Protein AF-A0A844YSS1-F1 (afdb_monomer_lite)

Sequence (258 aa):
MPRAILPLLLGATLLAAPALAQDTPTPAPAEAASAVASPPAELAGNWDLRIDGTTIFRFAIEKTATGEWRGRWQRPDSFNSNGNAFANMRGGVKSSASMGGNAVFELVELAFDDPRPGAVPDIFRFRLVGPDQVDMTYVGTQLAPYRLVRAGAGEALGNWDATRIYRRPVPGTGPTGGRPAAGEPAPAPSAPRAAQPTPDGRIILGRQVPFLDLSRRPAPPEEAPTQAPDEAPASPPAPATEAPEPASRIGEDFLEGL

Secondary structure (DSSP, 8-state):
-------------------------------------PPPPPS-EEEEEEETTEEEEEEEEEE-TTS-EEEEEEEEEEEEE-SSEEEEEEEEEEEEEEEEEEEETTEEEEEE---STTPPPEEEEEEEEETTEEEEEETTS-PPPEEEEEPPTTPPP----TT--EEPPPTT------PPPS--PPPP-PPPPPPPPPP--------------TT-PPPPP-----PPP-----PPPPPP--PPPPP----S-S-S--

Foldseek 3Di:
DDDDDDDDDDDDDDDDDDDDDPDDDDPDPPPPVPPPPDPQQDPAAKWFQDFPNAGAKIKHWDQDPVRWIKIKIWHAPDWDDPLFKIAQRDDDIDIWIFPTWDDDPQKIKTWTDDPPPPDDTWIWIWHDPDNFWIFIDTPPDPHGTGIIGGDDPPDDHDPDDNHDMGGDDDPPPDPPPPPPDPDDDDDDDDDDDDDDDDDDDDDDDDDDDDDPPPVPDPDDPDDDDDDDDDDDDDDDDDDDDDDDDDDDPPDPPPPPDD

Structure (mmCIF, N/CA/C/O backbone):
data_AF-A0A844YSS1-F1
#
_entry.id   AF-A0A844YSS1-F1
#
loop_
_atom_site.group_PDB
_atom_site.id
_atom_site.type_symbol
_atom_site.label_atom_id
_atom_site.label_alt_id
_atom_site.label_comp_id
_atom_site.label_asym_id
_atom_site.label_entity_id
_atom_site.label_seq_id
_atom_site.pdbx_PDB_ins_code
_atom_site.Cartn_x
_atom_site.Cartn_y
_atom_site.Cartn_z
_atom_site.occupancy
_atom_site.B_iso_or_equiv
_atom_site.auth_seq_id
_atom_site.auth_comp_id
_atom_site.auth_asym_id
_atom_site.auth_atom_id
_atom_site.pdbx_PDB_model_num
ATOM 1 N N . MET A 1 1 ? 32.036 -44.286 35.360 1.00 42.16 1 MET A N 1
ATOM 2 C CA . MET A 1 1 ? 31.700 -45.274 36.415 1.00 42.16 1 MET A CA 1
ATOM 3 C C . MET A 1 1 ? 31.006 -44.511 37.541 1.00 42.16 1 MET A C 1
ATOM 5 O O . MET A 1 1 ? 31.597 -43.494 37.884 1.00 42.16 1 MET A O 1
ATOM 9 N N . PRO A 1 2 ? 29.871 -44.916 38.159 1.00 56.59 2 PRO A N 1
ATOM 10 C CA . PRO A 1 2 ? 28.729 -45.795 37.796 1.00 56.59 2 PRO A CA 1
ATOM 11 C C . PRO A 1 2 ? 27.473 -44.937 37.414 1.00 56.59 2 PRO A C 1
ATOM 13 O O . PRO A 1 2 ? 27.519 -43.729 37.587 1.00 56.59 2 PRO A O 1
ATOM 16 N N . ARG A 1 3 ? 26.378 -45.340 36.742 1.00 52.84 3 ARG A N 1
ATOM 17 C CA . ARG A 1 3 ? 25.469 -46.514 36.668 1.00 52.84 3 ARG A CA 1
ATOM 18 C C . ARG A 1 3 ? 24.374 -46.589 37.761 1.00 52.84 3 ARG A C 1
ATOM 20 O O . ARG A 1 3 ? 24.663 -47.011 38.870 1.00 52.84 3 ARG A O 1
ATOM 27 N N . ALA A 1 4 ? 23.127 -46.283 37.375 1.00 54.03 4 ALA A N 1
ATOM 28 C CA . ALA A 1 4 ? 21.836 -46.777 37.910 1.00 54.03 4 ALA A CA 1
ATOM 29 C C . ALA A 1 4 ? 20.764 -46.387 36.860 1.00 54.03 4 ALA A C 1
ATOM 31 O O . ALA A 1 4 ? 20.709 -45.214 36.513 1.00 54.03 4 ALA A O 1
ATOM 32 N N . ILE A 1 5 ? 19.995 -47.205 36.126 1.00 59.91 5 ILE A N 1
ATOM 33 C CA . ILE A 1 5 ? 19.382 -48.553 36.183 1.00 59.91 5 ILE A CA 1
ATOM 34 C C . ILE A 1 5 ? 18.308 -48.749 37.268 1.00 59.91 5 ILE A C 1
ATOM 36 O O . ILE A 1 5 ? 18.629 -48.725 38.450 1.00 59.91 5 ILE A O 1
ATOM 40 N N . LEU A 1 6 ? 17.108 -49.098 36.761 1.00 49.09 6 LEU A N 1
ATOM 41 C CA . LEU A 1 6 ? 15.906 -49.747 37.334 1.00 49.09 6 LEU A CA 1
ATOM 42 C C . LEU A 1 6 ? 14.689 -48.832 37.616 1.00 49.09 6 LEU A C 1
ATOM 44 O O . LEU A 1 6 ? 14.874 -47.700 38.044 1.00 49.09 6 LEU A O 1
ATOM 48 N N . PRO A 1 7 ? 13.441 -49.350 37.531 1.00 58.62 7 PRO A N 1
ATOM 49 C CA . PRO A 1 7 ? 12.916 -50.321 36.563 1.00 58.62 7 PRO A CA 1
ATOM 50 C C . PRO A 1 7 ? 11.486 -50.019 36.058 1.00 58.62 7 PRO A C 1
ATOM 52 O O . PRO A 1 7 ? 10.719 -49.236 36.608 1.00 58.62 7 PRO A O 1
ATOM 55 N N . LEU A 1 8 ? 11.161 -50.755 34.999 1.00 56.22 8 LEU A N 1
ATOM 56 C CA . LEU A 1 8 ? 9.852 -51.084 34.447 1.00 56.22 8 LEU A CA 1
ATOM 57 C C . LEU A 1 8 ? 8.882 -51.634 35.518 1.00 56.22 8 LEU A C 1
ATOM 59 O O . LEU A 1 8 ? 9.276 -52.504 36.294 1.00 56.22 8 LEU A O 1
ATOM 63 N N . LEU A 1 9 ? 7.602 -51.251 35.473 1.00 54.50 9 LEU A N 1
ATOM 64 C CA . LEU A 1 9 ? 6.514 -52.051 36.046 1.00 54.50 9 LEU A CA 1
ATOM 65 C C . LEU A 1 9 ? 5.300 -52.043 35.110 1.00 54.50 9 LEU A C 1
ATOM 67 O O . LEU A 1 9 ? 4.616 -51.040 34.926 1.00 54.50 9 LEU A O 1
ATOM 71 N N . LEU A 1 10 ? 5.108 -53.211 34.495 1.00 52.06 10 LEU A N 1
ATOM 72 C CA . LEU A 1 10 ? 3.902 -53.675 33.823 1.00 52.06 10 LEU A CA 1
ATOM 73 C C . LEU A 1 10 ? 2.738 -53.727 34.822 1.00 52.06 10 LEU A C 1
ATOM 75 O O . LEU A 1 10 ? 2.900 -54.224 35.934 1.00 52.06 10 LEU A O 1
ATOM 79 N N . GLY A 1 11 ? 1.552 -53.328 34.376 1.00 50.69 11 GLY A N 1
ATOM 80 C CA . GLY A 1 11 ? 0.306 -53.527 35.109 1.00 50.69 11 GLY A CA 1
ATOM 81 C C . GLY A 1 11 ? -0.883 -53.491 34.162 1.00 50.69 11 GLY A C 1
ATOM 82 O O . GLY A 1 11 ? -1.611 -52.507 34.114 1.00 50.69 11 GLY A O 1
ATOM 83 N N . ALA A 1 12 ? -1.041 -54.548 33.365 1.00 50.22 12 ALA A N 1
ATOM 84 C CA . ALA A 1 12 ? -2.268 -54.808 32.628 1.00 50.22 12 ALA A CA 1
ATOM 85 C C . ALA A 1 12 ? -3.255 -55.522 33.559 1.00 50.22 12 ALA A C 1
ATOM 87 O O . ALA A 1 12 ? -2.994 -56.650 33.973 1.00 50.22 12 ALA A O 1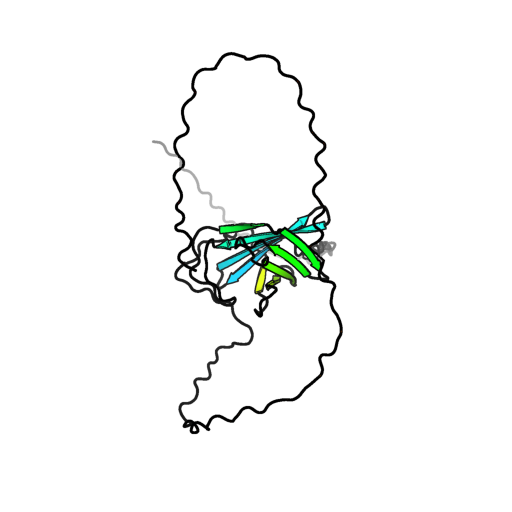
ATOM 88 N N . THR A 1 13 ? -4.397 -54.893 33.829 1.00 61.28 13 THR A N 1
ATOM 89 C CA . THR A 1 13 ? -5.555 -55.577 34.413 1.00 61.28 13 THR A CA 1
ATOM 90 C C . THR A 1 13 ? -6.781 -55.237 33.581 1.00 61.28 13 THR A C 1
ATOM 92 O O . THR A 1 13 ? -7.340 -54.147 33.675 1.00 61.28 13 THR A O 1
ATOM 95 N N . LEU A 1 14 ? -7.171 -56.188 32.733 1.00 51.97 14 LEU A N 1
ATOM 96 C CA . LEU A 1 14 ? -8.497 -56.260 32.132 1.00 51.97 14 LEU A CA 1
ATOM 97 C C . LEU A 1 14 ? -9.480 -56.684 33.233 1.00 51.97 14 LEU A C 1
ATOM 99 O O . LEU A 1 14 ? -9.302 -57.750 33.822 1.00 51.97 14 LEU A O 1
ATOM 103 N N . LEU A 1 15 ? -10.532 -55.903 33.470 1.00 60.00 15 LEU A N 1
ATOM 104 C CA . LEU A 1 15 ? -11.730 -56.384 34.154 1.00 60.00 15 LEU A CA 1
ATOM 105 C C . LEU A 1 15 ? -12.947 -56.017 33.307 1.00 60.00 15 LEU A C 1
ATOM 107 O O . LEU A 1 15 ? -13.158 -54.858 32.960 1.00 60.00 15 LEU A O 1
ATOM 111 N N . ALA A 1 16 ? -13.700 -57.042 32.930 1.00 52.66 16 ALA A N 1
ATOM 112 C CA . ALA A 1 16 ? -14.913 -56.944 32.142 1.00 52.66 16 ALA A CA 1
ATOM 113 C C . ALA A 1 16 ? -16.162 -57.007 33.036 1.00 52.66 16 ALA A C 1
ATOM 115 O O . ALA A 1 16 ? -16.137 -57.656 34.082 1.00 52.66 16 ALA A O 1
ATOM 116 N N . ALA A 1 17 ? -17.255 -56.464 32.479 1.00 49.84 17 ALA A N 1
ATOM 117 C CA . ALA A 1 17 ? -18.676 -56.713 32.778 1.00 49.84 17 ALA A CA 1
ATOM 118 C C . ALA A 1 17 ? -19.325 -55.888 33.922 1.00 49.84 17 ALA A C 1
ATOM 120 O O . ALA A 1 17 ? -18.623 -55.377 34.787 1.00 49.84 17 ALA A O 1
ATOM 121 N N . PRO A 1 18 ? -20.674 -55.848 34.017 1.00 58.78 18 PRO A N 1
ATOM 122 C CA . PRO A 1 18 ? -21.660 -55.456 32.994 1.00 58.78 18 PRO A CA 1
ATOM 123 C C . PRO A 1 18 ? -22.777 -54.526 33.562 1.00 58.78 18 PRO A C 1
ATOM 125 O O . PRO A 1 18 ? -22.805 -54.215 34.744 1.00 58.78 18 PRO A O 1
ATOM 128 N N . ALA A 1 19 ? -23.761 -54.209 32.706 1.00 45.31 19 ALA A N 1
ATOM 129 C CA . ALA A 1 19 ? -25.172 -53.928 33.029 1.00 45.31 19 ALA A CA 1
ATOM 130 C C . ALA A 1 19 ? -25.605 -52.521 33.517 1.00 45.31 19 ALA A C 1
ATOM 132 O O . ALA A 1 19 ? -25.428 -52.129 34.661 1.00 45.31 19 ALA A O 1
ATOM 133 N N . LEU A 1 20 ? -26.335 -51.858 32.608 1.00 54.09 20 LEU A N 1
ATOM 134 C CA . LEU A 1 20 ? -27.665 -51.260 32.806 1.00 54.09 20 LEU A CA 1
ATOM 135 C C . LEU A 1 20 ? -27.882 -50.379 34.051 1.00 54.09 20 LEU A C 1
ATOM 137 O O . LEU A 1 20 ? -28.427 -50.824 35.056 1.00 54.09 20 LEU A O 1
ATOM 141 N N . ALA A 1 21 ? -27.653 -49.080 33.879 1.00 51.56 21 ALA A N 1
ATOM 142 C CA . ALA A 1 21 ? -28.455 -48.049 34.526 1.00 51.56 21 ALA A CA 1
ATOM 143 C C . ALA A 1 21 ? -28.746 -46.958 33.489 1.00 51.56 21 ALA A C 1
ATOM 145 O O . ALA A 1 21 ? -27.833 -46.372 32.908 1.00 51.56 21 ALA A O 1
ATOM 146 N N . GLN A 1 22 ? -30.028 -46.746 33.194 1.00 53.44 22 GLN A N 1
ATOM 147 C CA . GLN A 1 22 ? -30.478 -45.582 32.444 1.00 53.44 22 GLN A CA 1
ATOM 148 C C . GLN A 1 22 ? -30.460 -44.386 33.393 1.00 53.44 22 GLN A C 1
ATOM 150 O O . GLN A 1 22 ? -31.436 -44.140 34.096 1.00 53.44 22 GLN A O 1
ATOM 155 N N . ASP A 1 23 ? -29.339 -43.672 33.423 1.00 49.47 23 ASP A N 1
ATOM 156 C CA . ASP A 1 23 ? -29.290 -42.331 33.989 1.00 49.47 23 ASP A CA 1
ATOM 157 C C . ASP A 1 23 ? -29.958 -41.375 33.001 1.00 49.47 23 ASP A C 1
ATOM 159 O O . ASP A 1 23 ? -29.498 -41.164 31.876 1.00 49.47 23 ASP A O 1
ATOM 163 N N . THR A 1 24 ? -31.086 -40.812 33.416 1.00 65.06 24 THR A N 1
ATOM 164 C CA . THR A 1 24 ? -31.667 -39.632 32.783 1.00 65.06 24 THR A CA 1
ATOM 165 C C . THR A 1 24 ? -30.620 -38.516 32.784 1.00 65.06 24 THR A C 1
ATOM 167 O O . THR A 1 24 ? -30.196 -38.113 33.870 1.00 65.06 24 THR A O 1
ATOM 170 N N . PRO A 1 25 ? -30.194 -37.984 31.625 1.00 64.38 25 PRO A N 1
ATOM 171 C CA . PRO A 1 25 ? -29.293 -36.847 31.616 1.00 64.38 25 PRO A CA 1
ATOM 172 C C . PRO A 1 25 ? -30.040 -35.636 32.177 1.00 64.38 25 PRO A C 1
ATOM 174 O O . PRO A 1 25 ? -30.949 -35.098 31.544 1.00 64.38 25 PRO A O 1
ATOM 177 N N . THR A 1 26 ? -29.652 -35.209 33.378 1.00 72.06 26 THR A N 1
ATOM 178 C CA . THR A 1 26 ? -29.894 -33.852 33.868 1.00 72.06 26 THR A CA 1
ATOM 179 C C . THR A 1 26 ? -29.476 -32.886 32.758 1.00 72.06 26 THR A C 1
ATOM 181 O O . THR A 1 26 ? -28.313 -32.941 32.346 1.00 72.06 26 THR A O 1
ATOM 184 N N . PRO A 1 27 ? -30.367 -32.024 32.232 1.00 62.44 27 PRO A N 1
ATOM 185 C CA . PRO A 1 27 ? -29.946 -30.994 31.302 1.00 62.44 27 PRO A CA 1
ATOM 186 C C . PRO A 1 27 ? -28.994 -30.076 32.064 1.00 62.44 27 PRO A C 1
ATOM 188 O O . PRO A 1 27 ? -29.406 -29.318 32.943 1.00 62.44 27 PRO A O 1
ATOM 191 N N . ALA A 1 28 ? -27.701 -30.206 31.768 1.00 66.62 28 ALA A N 1
ATOM 192 C CA . ALA A 1 28 ? -26.708 -29.240 32.191 1.00 66.62 28 ALA A CA 1
ATOM 193 C C . ALA A 1 28 ? -27.223 -27.848 31.792 1.00 66.62 28 ALA A C 1
ATOM 195 O O . ALA A 1 28 ? -27.757 -27.704 30.683 1.00 66.62 28 ALA A O 1
ATOM 196 N N . PRO A 1 29 ? -27.117 -26.836 32.670 1.00 60.75 29 PRO A N 1
ATOM 197 C CA . PRO A 1 29 ? -27.422 -25.476 32.274 1.00 60.75 29 PRO A CA 1
ATOM 198 C C . PRO A 1 29 ? -26.563 -25.186 31.051 1.00 60.75 29 PRO A C 1
ATOM 200 O O . PRO A 1 29 ? -25.342 -25.320 31.100 1.00 60.75 29 PRO A O 1
ATOM 203 N N . ALA A 1 30 ? -27.226 -24.876 29.940 1.00 59.69 30 ALA A N 1
ATOM 204 C CA . ALA A 1 30 ? -26.578 -24.351 28.763 1.00 59.69 30 ALA A CA 1
ATOM 205 C C . ALA A 1 30 ? -25.775 -23.131 29.223 1.00 59.69 30 ALA A C 1
ATOM 207 O O . ALA A 1 30 ? -26.338 -22.059 29.453 1.00 59.69 30 ALA A O 1
ATOM 208 N N . GLU A 1 31 ? -24.467 -23.317 29.408 1.00 52.44 31 GLU A N 1
ATOM 209 C CA . GLU A 1 31 ? -23.491 -22.253 29.292 1.00 52.44 31 GLU A CA 1
ATOM 210 C C . GLU A 1 31 ? -23.729 -21.677 27.903 1.00 52.44 31 GLU A C 1
ATOM 212 O O . GLU A 1 31 ? -23.249 -22.180 26.886 1.00 52.44 31 GLU A O 1
ATOM 217 N N . ALA A 1 32 ? -24.579 -20.652 27.865 1.00 57.88 32 ALA A N 1
ATOM 218 C CA . ALA A 1 32 ? -24.598 -19.673 26.814 1.00 57.88 32 ALA A CA 1
ATOM 219 C C . ALA A 1 32 ? -23.180 -19.116 26.793 1.00 57.88 32 ALA A C 1
ATOM 221 O O . ALA A 1 32 ? -22.848 -18.193 27.535 1.00 57.88 32 ALA A O 1
ATOM 222 N N . ALA A 1 33 ? -22.320 -19.768 26.010 1.00 59.28 33 ALA A N 1
ATOM 223 C CA . ALA A 1 33 ? -21.035 -19.249 25.628 1.00 59.28 33 ALA A CA 1
ATOM 224 C C . ALA A 1 33 ? -21.341 -17.869 25.068 1.00 59.28 33 ALA A C 1
ATOM 226 O O . ALA A 1 33 ? -21.911 -17.738 23.982 1.00 59.28 33 ALA A O 1
ATOM 227 N N . SER A 1 34 ? -21.064 -16.853 25.881 1.00 45.12 34 SER A N 1
ATOM 228 C CA . SER A 1 34 ? -21.050 -15.469 25.469 1.00 45.12 34 SER A CA 1
ATOM 229 C C . SER A 1 34 ? -20.139 -15.422 24.258 1.00 45.12 34 SER A C 1
ATOM 231 O O . SER A 1 34 ? -18.916 -15.417 24.386 1.00 45.12 34 SER A O 1
ATOM 233 N N . ALA A 1 35 ? -20.740 -15.447 23.072 1.00 51.62 35 ALA A N 1
ATOM 234 C CA . ALA A 1 35 ? -20.104 -14.994 21.863 1.00 51.62 35 ALA A CA 1
ATOM 235 C C . ALA A 1 35 ? -19.849 -13.513 22.119 1.00 51.62 35 ALA A C 1
ATOM 237 O O . ALA A 1 35 ? -20.712 -12.667 21.891 1.00 51.62 35 ALA A O 1
ATOM 238 N N . VAL A 1 36 ? -18.698 -13.221 22.726 1.00 48.25 36 VAL A N 1
ATOM 239 C CA . VAL A 1 36 ? -18.162 -11.874 22.799 1.00 48.25 36 VAL A CA 1
ATOM 240 C C . VAL A 1 36 ? -18.059 -11.470 21.342 1.00 48.25 36 VAL A C 1
ATOM 242 O O . VAL A 1 36 ? -17.224 -11.998 20.611 1.00 48.25 36 VAL A O 1
ATOM 245 N N . ALA A 1 37 ? -19.012 -10.658 20.890 1.00 45.78 37 ALA A N 1
ATOM 246 C CA . ALA A 1 37 ? -19.012 -10.135 19.545 1.00 45.78 37 ALA A CA 1
ATOM 247 C C . ALA A 1 37 ? -17.674 -9.422 19.390 1.00 45.78 37 ALA A C 1
ATOM 249 O O . ALA A 1 37 ? -17.442 -8.394 20.032 1.00 45.78 37 ALA A O 1
ATOM 250 N N . SER A 1 38 ? -16.763 -10.026 18.623 1.00 47.47 38 SER A N 1
ATOM 251 C CA . SER A 1 38 ? -15.502 -9.386 18.291 1.00 47.47 38 SER A CA 1
ATOM 252 C C . SER A 1 38 ? -15.843 -7.994 17.770 1.00 47.47 38 SER A C 1
ATOM 254 O O . SER A 1 38 ? -16.778 -7.874 16.966 1.00 47.47 38 SER A O 1
ATOM 256 N N . PRO A 1 39 ? -15.160 -6.941 18.252 1.00 51.16 39 PRO A N 1
ATOM 257 C CA . PRO A 1 39 ? -15.414 -5.597 17.767 1.00 51.16 39 PRO A CA 1
ATOM 258 C C . PRO A 1 39 ? -15.365 -5.605 16.233 1.00 51.16 39 PRO A C 1
ATOM 260 O O . PRO A 1 39 ? -14.601 -6.391 15.655 1.00 51.16 39 PRO A O 1
ATOM 263 N N . PRO A 1 40 ? -16.202 -4.791 15.564 1.00 57.00 40 PRO A N 1
ATOM 264 C CA . PRO A 1 40 ? -16.209 -4.723 14.111 1.00 57.00 40 PRO A CA 1
ATOM 265 C C . PRO A 1 40 ? -14.777 -4.519 13.630 1.00 57.00 40 PRO A C 1
ATOM 267 O O . PRO A 1 40 ? -14.042 -3.708 14.196 1.00 57.00 40 PRO A O 1
ATOM 270 N N . ALA A 1 41 ? -14.371 -5.307 12.636 1.00 72.75 41 ALA A N 1
ATOM 271 C CA . ALA A 1 41 ? -13.006 -5.265 12.151 1.00 72.75 41 ALA A CA 1
ATOM 272 C C . ALA A 1 41 ? -12.643 -3.829 11.768 1.00 72.75 41 ALA A C 1
ATOM 274 O O . ALA A 1 41 ? -13.337 -3.188 10.979 1.00 72.75 41 ALA A O 1
ATOM 275 N N . GLU A 1 42 ? -11.574 -3.321 12.366 1.00 90.00 42 GLU A N 1
ATOM 276 C CA . GLU A 1 42 ? -11.102 -1.972 12.111 1.00 90.00 42 GLU A CA 1
ATOM 277 C C . GLU A 1 42 ? -10.052 -1.997 10.997 1.00 90.00 42 GLU A C 1
ATOM 279 O O . GLU A 1 42 ? -9.295 -2.965 10.833 1.00 90.00 42 GLU A O 1
ATOM 284 N N . LEU A 1 43 ? -10.003 -0.908 10.229 1.00 95.31 43 LEU A N 1
ATOM 285 C CA . LEU A 1 43 ? -8.968 -0.692 9.224 1.00 95.31 43 LEU A CA 1
ATOM 286 C C . LEU A 1 43 ? -7.573 -0.541 9.851 1.00 95.31 43 LEU A C 1
ATOM 288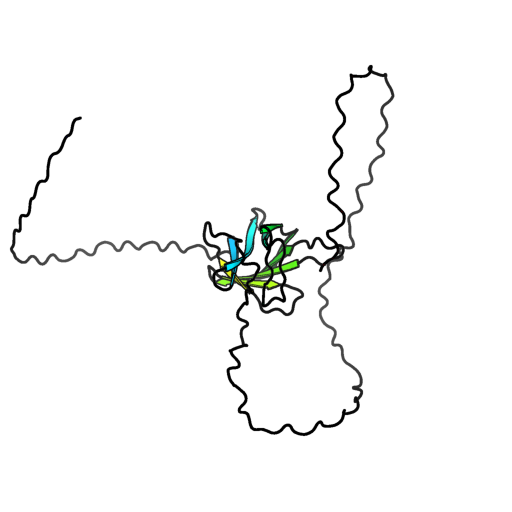 O O . LEU A 1 43 ? -6.573 -0.779 9.179 1.00 95.31 43 LEU A O 1
ATOM 292 N N . ALA A 1 44 ? -7.485 -0.170 11.129 1.00 95.94 44 ALA A N 1
ATOM 293 C CA . ALA A 1 44 ? -6.223 -0.151 11.848 1.00 95.94 44 ALA A CA 1
ATOM 294 C C . ALA A 1 44 ? -5.583 -1.556 11.868 1.00 95.94 44 ALA A C 1
ATOM 296 O O . ALA A 1 44 ? -6.242 -2.583 12.065 1.00 95.94 44 ALA A O 1
ATOM 297 N N . GLY A 1 45 ? -4.276 -1.607 11.631 1.00 95.94 45 GLY A N 1
ATOM 298 C CA . GLY A 1 45 ? -3.506 -2.841 11.570 1.00 95.94 45 GLY A CA 1
ATOM 299 C C . GLY A 1 45 ? -2.427 -2.829 10.495 1.00 95.94 45 GLY A C 1
ATOM 300 O O . GLY A 1 45 ? -2.123 -1.807 9.887 1.00 95.94 45 GLY A O 1
ATOM 301 N N . ASN A 1 46 ? -1.837 -4.000 10.277 1.00 97.50 46 ASN A N 1
ATOM 302 C CA . ASN A 1 46 ? -0.829 -4.225 9.250 1.00 97.50 46 ASN A CA 1
ATOM 303 C C . ASN A 1 46 ? -1.462 -4.973 8.077 1.00 97.50 46 ASN A C 1
ATOM 305 O O . ASN A 1 46 ? -2.144 -5.978 8.283 1.00 97.50 46 ASN A O 1
ATOM 309 N N . TRP A 1 47 ? -1.209 -4.497 6.863 1.00 98.25 47 TRP A N 1
ATOM 310 C CA . TRP A 1 47 ? -1.834 -4.977 5.638 1.00 98.25 47 TRP A CA 1
ATOM 311 C C . TRP A 1 47 ? -0.780 -5.278 4.580 1.00 98.25 47 TRP A C 1
ATOM 313 O O . TRP A 1 47 ? -0.011 -4.400 4.193 1.00 98.25 47 TRP A O 1
ATOM 323 N N . ASP A 1 48 ? -0.774 -6.513 4.097 1.00 98.19 48 ASP A N 1
ATOM 324 C CA . ASP A 1 48 ? 0.211 -7.041 3.165 1.00 98.19 48 ASP A CA 1
ATOM 325 C C . ASP A 1 48 ? -0.363 -7.151 1.759 1.00 98.19 48 ASP A C 1
ATOM 327 O O . ASP A 1 48 ? -1.388 -7.801 1.536 1.00 98.19 48 ASP A O 1
ATOM 331 N N . LEU A 1 49 ? 0.352 -6.595 0.783 1.00 97.56 49 LEU A N 1
ATOM 332 C CA . LEU A 1 49 ? 0.182 -6.991 -0.608 1.00 97.56 49 LEU A CA 1
ATOM 333 C C . LEU A 1 49 ? 0.981 -8.273 -0.841 1.00 97.56 49 LEU A C 1
ATOM 335 O O . LEU A 1 49 ? 2.214 -8.236 -0.854 1.00 97.56 49 LEU A O 1
ATOM 339 N N . ARG A 1 50 ? 0.285 -9.393 -1.061 1.00 96.69 50 ARG A N 1
ATOM 340 C CA . ARG A 1 50 ? 0.913 -10.691 -1.337 1.00 96.69 50 ARG A CA 1
ATOM 341 C C . ARG A 1 50 ? 0.727 -11.131 -2.773 1.00 96.69 50 ARG A C 1
ATOM 343 O O . ARG A 1 50 ? -0.371 -11.056 -3.318 1.00 96.69 50 ARG A O 1
ATOM 350 N N . ILE A 1 51 ? 1.803 -11.646 -3.354 1.00 95.88 51 ILE A N 1
ATOM 351 C CA . ILE A 1 51 ? 1.808 -12.262 -4.679 1.00 95.88 51 ILE A CA 1
ATOM 352 C C . ILE A 1 51 ? 2.554 -13.587 -4.566 1.00 95.88 51 ILE A C 1
ATOM 354 O O . ILE A 1 51 ? 3.696 -13.614 -4.110 1.00 95.88 51 ILE A O 1
ATOM 358 N N . ASP A 1 52 ? 1.894 -14.685 -4.938 1.00 93.25 52 ASP A N 1
ATOM 359 C CA . ASP A 1 52 ? 2.419 -16.053 -4.820 1.00 93.25 52 ASP A CA 1
ATOM 360 C C . ASP A 1 52 ? 3.000 -16.364 -3.427 1.00 93.25 52 ASP A C 1
ATOM 362 O O . ASP A 1 52 ? 4.095 -16.911 -3.294 1.00 93.25 52 ASP A O 1
ATOM 366 N N . GLY A 1 53 ? 2.297 -15.937 -2.373 1.00 92.50 53 GLY A N 1
ATOM 367 C CA . GLY A 1 53 ? 2.725 -16.112 -0.981 1.00 92.50 53 GLY A CA 1
ATOM 368 C C . GLY A 1 53 ? 3.877 -15.206 -0.529 1.00 92.50 53 GLY A C 1
ATOM 369 O O . GLY A 1 53 ? 4.242 -15.248 0.638 1.00 92.50 53 GLY A O 1
ATOM 370 N N . THR A 1 54 ? 4.431 -14.365 -1.407 1.00 95.25 54 THR A N 1
ATOM 371 C CA . THR A 1 54 ? 5.489 -13.404 -1.060 1.00 95.25 54 THR A CA 1
ATOM 372 C C . THR A 1 54 ? 4.892 -12.037 -0.753 1.00 95.25 54 THR A C 1
ATOM 374 O O . THR A 1 54 ? 4.124 -11.502 -1.556 1.00 95.25 54 THR A O 1
ATOM 377 N N . THR A 1 55 ? 5.268 -11.442 0.379 1.00 97.25 55 THR A N 1
ATOM 378 C CA . THR A 1 55 ? 4.864 -10.076 0.737 1.00 97.25 55 THR A CA 1
ATOM 379 C C . THR A 1 55 ? 5.704 -9.055 -0.030 1.00 97.25 55 THR A C 1
ATOM 381 O O . THR A 1 55 ? 6.920 -8.960 0.140 1.00 97.25 55 THR A O 1
ATOM 384 N N . ILE A 1 56 ? 5.042 -8.288 -0.894 1.00 97.25 56 ILE A N 1
ATOM 385 C CA . ILE A 1 56 ? 5.661 -7.276 -1.755 1.00 97.25 56 ILE A CA 1
ATOM 386 C C . ILE A 1 56 ? 5.754 -5.944 -1.016 1.00 97.25 56 ILE A C 1
ATOM 388 O O . ILE A 1 56 ? 6.835 -5.375 -0.896 1.00 97.25 56 ILE A O 1
ATOM 392 N N . PHE A 1 57 ? 4.629 -5.480 -0.472 1.00 98.00 57 PHE A N 1
ATOM 393 C CA . PHE A 1 57 ? 4.532 -4.256 0.321 1.00 98.00 57 PHE A CA 1
ATOM 394 C C . PHE A 1 57 ? 3.752 -4.524 1.601 1.00 98.00 57 PHE A C 1
ATOM 396 O O . PHE A 1 57 ? 2.856 -5.372 1.610 1.00 98.00 57 PHE A O 1
ATOM 403 N N . ARG A 1 58 ? 4.045 -3.745 2.643 1.00 98.44 58 ARG A N 1
ATOM 404 C CA . ARG A 1 58 ? 3.265 -3.710 3.882 1.00 98.44 58 ARG A CA 1
ATOM 405 C C . ARG A 1 58 ? 2.855 -2.283 4.207 1.00 98.44 58 ARG A C 1
ATOM 407 O O . ARG A 1 58 ? 3.669 -1.365 4.124 1.00 98.44 58 ARG A O 1
ATOM 414 N N . PHE A 1 59 ? 1.607 -2.115 4.618 1.00 98.56 59 PHE A N 1
ATOM 415 C CA . PHE A 1 59 ? 1.074 -0.866 5.142 1.00 98.56 59 PHE A CA 1
ATOM 416 C C . PHE A 1 59 ? 0.668 -1.074 6.595 1.00 98.56 59 PHE A C 1
ATOM 418 O O . PHE A 1 59 ? -0.228 -1.866 6.875 1.00 98.56 59 PHE A O 1
ATOM 425 N N . ALA A 1 60 ? 1.318 -0.371 7.516 1.00 97.81 60 ALA A N 1
ATOM 426 C CA . ALA A 1 60 ? 0.806 -0.219 8.871 1.00 97.81 60 ALA A CA 1
ATOM 427 C C . ALA A 1 60 ? -0.112 1.002 8.880 1.00 97.81 60 ALA A C 1
ATOM 429 O O . ALA A 1 60 ? 0.322 2.077 8.476 1.00 97.81 60 ALA A O 1
ATOM 430 N N . ILE A 1 61 ? -1.361 0.837 9.293 1.00 98.19 61 ILE A N 1
ATOM 431 C CA . ILE A 1 61 ? -2.362 1.900 9.377 1.00 98.19 61 ILE A CA 1
ATOM 432 C C . ILE A 1 61 ? -2.809 1.978 10.828 1.00 98.19 61 ILE A C 1
ATOM 434 O O . ILE A 1 61 ? -3.167 0.965 11.426 1.00 98.19 61 ILE A O 1
ATOM 438 N N . GLU A 1 62 ? -2.801 3.170 11.399 1.00 97.25 62 GLU A N 1
ATOM 439 C CA . GLU A 1 62 ? -3.211 3.396 12.778 1.00 97.25 62 GLU A CA 1
ATOM 440 C C . GLU A 1 62 ? -4.068 4.650 12.883 1.00 97.25 62 GLU A C 1
ATOM 442 O O . GLU A 1 62 ? -3.917 5.605 12.113 1.00 97.25 62 GLU A O 1
ATOM 447 N N . LYS A 1 63 ? -4.973 4.635 13.857 1.00 96.19 63 LYS A N 1
ATOM 448 C CA . LYS A 1 63 ? -5.728 5.808 14.265 1.00 96.19 63 LYS A CA 1
ATOM 449 C C . LYS A 1 63 ? -5.140 6.308 15.576 1.00 96.19 63 LYS A C 1
ATOM 451 O O . LYS A 1 63 ? -5.028 5.549 16.536 1.00 96.19 63 LYS A O 1
ATOM 456 N N . THR A 1 64 ? -4.719 7.564 15.612 1.00 94.56 64 THR A N 1
ATOM 457 C CA . THR A 1 64 ? -4.151 8.172 16.816 1.00 94.56 64 THR A CA 1
ATOM 458 C C . THR A 1 64 ? -5.230 8.372 17.883 1.00 94.56 64 THR A C 1
ATOM 460 O O . THR A 1 64 ? -6.430 8.339 17.602 1.00 94.56 64 THR A O 1
ATOM 463 N N . ALA A 1 65 ? -4.811 8.673 19.116 1.00 92.75 65 ALA A N 1
ATOM 464 C CA . ALA A 1 65 ? -5.731 9.026 20.200 1.00 92.75 65 ALA A CA 1
ATOM 465 C C . ALA A 1 65 ? -6.578 10.281 19.899 1.00 92.75 65 ALA A C 1
ATOM 467 O O . ALA A 1 65 ? -7.687 10.410 20.408 1.00 92.75 65 ALA A O 1
ATOM 468 N N . THR A 1 66 ? -6.081 11.190 19.051 1.00 92.69 66 THR A N 1
ATOM 469 C CA . THR A 1 66 ? -6.820 12.375 18.579 1.00 92.69 66 THR A CA 1
ATOM 470 C C . THR A 1 66 ? -7.786 12.060 17.433 1.00 92.69 66 THR A C 1
ATOM 472 O O . THR A 1 66 ? -8.521 12.938 16.990 1.00 92.69 66 THR A O 1
ATOM 475 N N . GLY A 1 67 ? -7.812 10.812 16.957 1.00 91.62 67 GLY A N 1
ATOM 476 C CA . GLY A 1 67 ? -8.671 10.354 15.871 1.00 91.62 67 GLY A CA 1
ATOM 477 C C . GLY A 1 67 ? -8.097 10.559 14.466 1.00 91.62 67 GLY A C 1
ATOM 478 O O . GLY A 1 67 ? -8.787 10.233 13.499 1.00 91.62 67 GLY A O 1
ATOM 479 N N . GLU A 1 68 ? -6.864 11.061 14.340 1.00 94.88 68 GLU A N 1
ATOM 480 C CA . GLU A 1 68 ? -6.167 11.224 13.058 1.00 94.88 68 GLU A CA 1
ATOM 481 C C . GLU A 1 68 ? -5.709 9.874 12.508 1.00 94.88 68 GLU A C 1
ATOM 483 O O . GLU A 1 68 ? -5.291 8.995 13.262 1.00 94.88 68 GLU A O 1
ATOM 488 N N . TRP A 1 69 ? -5.719 9.719 11.185 1.00 97.62 69 TRP A N 1
ATOM 489 C CA . TRP A 1 69 ? -5.151 8.537 10.543 1.00 97.62 69 TRP A CA 1
ATOM 490 C C . TRP A 1 69 ? -3.682 8.756 10.206 1.00 97.62 69 TRP A C 1
ATOM 492 O O . TRP A 1 69 ? -3.295 9.798 9.677 1.00 97.62 69 TRP A O 1
ATOM 502 N N . ARG A 1 70 ? -2.867 7.743 10.483 1.00 98.12 70 ARG A N 1
ATOM 503 C CA . ARG A 1 70 ? -1.458 7.683 10.100 1.00 98.12 70 ARG A CA 1
ATOM 504 C C . ARG A 1 70 ? -1.157 6.329 9.497 1.00 98.12 70 ARG A C 1
ATOM 506 O O . ARG A 1 70 ? -1.861 5.346 9.730 1.00 98.12 70 ARG A O 1
ATOM 513 N N . GLY A 1 71 ? -0.078 6.270 8.737 1.00 98.06 71 GLY A N 1
ATOM 514 C CA . GLY A 1 71 ? 0.452 4.994 8.330 1.00 98.06 71 GLY A CA 1
ATOM 515 C C . GLY A 1 71 ? 1.928 5.000 8.012 1.00 98.06 71 GLY A C 1
ATOM 516 O O . GLY A 1 71 ? 2.619 6.018 8.032 1.00 98.06 71 GLY A O 1
ATOM 517 N N . ARG A 1 72 ? 2.411 3.801 7.726 1.00 98.50 72 ARG A N 1
ATOM 518 C CA . ARG A 1 72 ? 3.781 3.516 7.337 1.00 98.50 72 ARG A CA 1
ATOM 519 C C . ARG A 1 72 ? 3.752 2.554 6.170 1.00 98.50 72 ARG A C 1
ATOM 521 O O . ARG A 1 72 ? 3.170 1.477 6.276 1.00 98.50 72 ARG A O 1
ATOM 528 N N . TRP A 1 73 ? 4.398 2.936 5.081 1.00 98.44 73 TRP A N 1
ATOM 529 C CA . TRP A 1 73 ? 4.569 2.102 3.907 1.00 98.44 73 TRP A CA 1
ATOM 530 C C . TRP A 1 73 ? 5.959 1.481 3.924 1.00 98.44 73 TRP A C 1
ATOM 532 O O . TRP A 1 73 ? 6.966 2.187 3.936 1.00 98.44 73 TRP A O 1
ATOM 542 N N . GLN A 1 74 ? 6.008 0.155 3.934 1.00 98.19 74 GLN A N 1
ATOM 543 C CA . GLN A 1 74 ? 7.232 -0.620 3.855 1.00 98.19 74 GLN A CA 1
ATOM 544 C C . GLN A 1 74 ? 7.327 -1.304 2.488 1.00 98.19 74 GLN A C 1
ATOM 546 O O . GLN A 1 74 ? 6.389 -1.985 2.057 1.00 98.19 74 GLN A O 1
ATOM 551 N N . ARG A 1 75 ? 8.459 -1.118 1.807 1.00 97.50 75 ARG A N 1
ATOM 552 C CA . ARG A 1 75 ? 8.700 -1.555 0.423 1.00 97.50 75 ARG A CA 1
ATOM 553 C C . ARG A 1 75 ? 10.161 -1.974 0.205 1.00 97.50 75 ARG A C 1
ATOM 555 O O . ARG A 1 75 ? 10.998 -1.629 1.039 1.00 97.50 75 ARG A O 1
ATOM 562 N N . PRO A 1 76 ? 10.491 -2.685 -0.889 1.00 97.12 76 PRO A N 1
ATOM 563 C CA . PRO A 1 76 ? 11.876 -2.853 -1.311 1.00 97.12 76 PRO A CA 1
ATOM 564 C C . PRO A 1 76 ? 12.551 -1.501 -1.520 1.00 97.12 76 PRO A C 1
ATOM 566 O O . PRO A 1 76 ? 11.908 -0.538 -1.943 1.00 97.12 76 PRO A O 1
ATOM 569 N N . ASP A 1 77 ? 13.849 -1.448 -1.251 1.00 95.94 77 ASP A N 1
ATOM 570 C CA . ASP A 1 77 ? 14.681 -0.276 -1.506 1.00 95.94 77 ASP A CA 1
ATOM 571 C C . ASP A 1 77 ? 14.636 0.155 -2.982 1.00 95.94 77 ASP A C 1
ATOM 573 O O . ASP A 1 77 ? 14.460 1.335 -3.288 1.00 95.94 77 ASP A O 1
ATOM 577 N N . SER A 1 78 ? 14.715 -0.822 -3.890 1.00 95.50 78 SER A N 1
ATOM 578 C CA . SER A 1 78 ? 14.593 -0.627 -5.334 1.00 95.50 78 SER A CA 1
ATOM 579 C C . SER A 1 78 ? 13.764 -1.742 -5.965 1.00 95.50 78 SER A C 1
ATOM 581 O O . SER A 1 78 ? 13.865 -2.904 -5.563 1.00 95.50 78 SER A O 1
ATOM 583 N N . PHE A 1 79 ? 12.923 -1.390 -6.939 1.00 97.56 79 PHE A N 1
ATOM 584 C CA . PHE A 1 79 ? 12.126 -2.324 -7.731 1.00 97.56 79 PHE A CA 1
ATOM 585 C C . PHE A 1 79 ? 11.600 -1.649 -9.001 1.00 97.56 79 PHE A C 1
ATOM 587 O O . PHE A 1 79 ? 11.385 -0.440 -9.032 1.00 97.56 79 PHE A O 1
ATOM 594 N N . ASN A 1 80 ? 11.302 -2.452 -10.021 1.00 97.31 80 ASN A N 1
ATOM 595 C CA . ASN A 1 80 ? 10.578 -2.008 -11.209 1.00 97.31 80 ASN A CA 1
ATOM 596 C C . ASN A 1 80 ? 9.118 -2.444 -11.104 1.00 97.31 80 ASN A C 1
ATOM 598 O O . ASN A 1 80 ? 8.833 -3.590 -10.740 1.00 97.31 80 ASN A O 1
ATOM 602 N N . SER A 1 81 ? 8.188 -1.561 -11.468 1.00 96.62 81 SER A N 1
ATOM 603 C CA . SER A 1 81 ? 6.767 -1.893 -11.500 1.00 96.62 81 SER A CA 1
ATOM 604 C C . SER A 1 81 ? 6.051 -1.256 -12.680 1.00 96.62 81 SER A C 1
ATOM 606 O O . SER A 1 81 ? 6.333 -0.128 -13.066 1.00 96.62 81 SER A O 1
ATOM 608 N N . ASN A 1 82 ? 5.075 -1.985 -13.214 1.00 94.56 82 ASN A N 1
ATOM 609 C CA . ASN A 1 82 ? 4.052 -1.450 -14.114 1.00 94.56 82 ASN A CA 1
ATOM 610 C C . ASN A 1 82 ? 2.652 -1.474 -13.467 1.00 94.56 82 ASN A C 1
ATOM 612 O O . ASN A 1 82 ? 1.640 -1.441 -14.162 1.00 94.56 82 ASN A O 1
ATOM 616 N N . GLY A 1 83 ? 2.592 -1.637 -12.141 1.00 94.06 83 GLY A N 1
ATOM 617 C CA . GLY A 1 83 ? 1.367 -1.774 -11.354 1.00 94.06 83 GLY A CA 1
ATOM 618 C C . GLY A 1 83 ? 0.749 -3.178 -11.324 1.00 94.06 83 GLY A C 1
ATOM 619 O O . GLY A 1 83 ? 0.061 -3.529 -10.367 1.00 94.06 83 GLY A O 1
ATOM 620 N N . ASN A 1 84 ? 1.022 -4.025 -12.321 1.00 95.38 84 ASN A N 1
ATOM 621 C CA . ASN A 1 84 ? 0.530 -5.412 -12.372 1.00 95.38 84 ASN A CA 1
ATOM 622 C C . ASN A 1 84 ? 1.636 -6.463 -12.194 1.00 95.38 84 ASN A C 1
ATOM 624 O O . ASN A 1 84 ? 1.363 -7.636 -11.932 1.00 95.38 84 ASN A O 1
ATOM 628 N N . ALA A 1 85 ? 2.889 -6.054 -12.330 1.00 96.50 85 ALA A N 1
ATOM 629 C CA . ALA A 1 85 ? 4.060 -6.875 -12.108 1.00 96.50 85 ALA A CA 1
ATOM 630 C C . ALA A 1 85 ? 5.121 -6.080 -11.348 1.00 96.50 85 ALA A C 1
ATOM 632 O O . ALA A 1 85 ? 5.266 -4.874 -11.557 1.00 96.50 85 ALA A O 1
ATOM 633 N N . PHE A 1 86 ? 5.867 -6.785 -10.503 1.00 97.75 86 PHE A N 1
ATOM 634 C CA . PHE A 1 86 ? 6.990 -6.267 -9.732 1.00 97.75 86 PHE A CA 1
ATOM 635 C C . PHE A 1 86 ? 8.210 -7.137 -10.024 1.00 97.75 86 PHE A C 1
ATOM 637 O O . PHE A 1 86 ? 8.123 -8.364 -9.972 1.00 97.75 86 PHE A O 1
ATOM 644 N N . ALA A 1 87 ? 9.325 -6.516 -10.384 1.00 97.94 87 ALA A N 1
ATOM 645 C CA . ALA A 1 87 ? 10.548 -7.207 -10.781 1.00 97.94 87 ALA A CA 1
ATOM 646 C C . ALA A 1 87 ? 11.776 -6.454 -10.274 1.00 97.94 87 ALA A C 1
ATOM 648 O O . ALA A 1 87 ? 11.669 -5.295 -9.869 1.00 97.94 87 ALA A O 1
ATOM 649 N N . ASN A 1 88 ? 12.942 -7.100 -10.335 1.00 97.06 88 ASN A N 1
ATOM 650 C CA . ASN A 1 88 ? 14.217 -6.512 -9.918 1.00 97.06 88 ASN A CA 1
ATOM 651 C C . ASN A 1 88 ? 14.163 -5.937 -8.491 1.00 97.06 88 ASN A C 1
ATOM 653 O O . ASN A 1 88 ? 14.766 -4.902 -8.221 1.00 97.06 88 ASN A O 1
ATOM 657 N N . MET A 1 89 ? 13.418 -6.586 -7.589 1.00 97.06 89 MET A N 1
ATOM 658 C CA . MET A 1 89 ? 13.324 -6.161 -6.192 1.00 97.06 89 MET A CA 1
ATOM 659 C C . MET A 1 89 ? 14.650 -6.428 -5.488 1.00 97.06 89 MET A C 1
ATOM 661 O O . MET A 1 89 ? 15.120 -7.566 -5.455 1.00 97.06 89 MET A O 1
ATOM 665 N N . ARG A 1 90 ? 15.275 -5.373 -4.968 1.00 95.31 90 ARG A N 1
ATOM 666 C CA . ARG A 1 90 ? 16.622 -5.407 -4.390 1.00 95.31 90 ARG A CA 1
ATOM 667 C C . ARG A 1 90 ? 16.704 -4.533 -3.144 1.00 95.31 90 ARG A C 1
ATOM 669 O O . ARG A 1 90 ? 15.864 -3.663 -2.917 1.00 95.31 90 ARG A O 1
ATOM 676 N N . GLY A 1 91 ? 17.771 -4.761 -2.382 1.00 94.44 91 GLY A N 1
ATOM 677 C CA . GLY A 1 91 ? 18.097 -4.011 -1.175 1.00 94.44 91 GLY A CA 1
ATOM 678 C C . GLY A 1 91 ? 17.236 -4.395 0.026 1.00 94.44 91 GLY A C 1
ATOM 679 O O . GLY A 1 91 ? 16.563 -5.427 0.039 1.00 94.44 91 GLY A O 1
ATOM 680 N N . GLY A 1 92 ? 17.322 -3.575 1.071 1.00 95.69 92 GLY A N 1
ATOM 681 C CA . GLY A 1 92 ? 16.577 -3.775 2.309 1.00 95.69 92 GLY A CA 1
ATOM 682 C C . GLY A 1 92 ? 15.120 -3.324 2.214 1.00 95.69 92 GLY A C 1
ATOM 683 O O . GLY A 1 92 ? 14.637 -2.869 1.179 1.00 95.69 92 GLY A O 1
ATOM 684 N N . VAL A 1 93 ? 14.419 -3.419 3.341 1.00 97.06 93 VAL A N 1
ATOM 685 C CA . VAL A 1 93 ? 13.097 -2.810 3.498 1.00 97.06 93 VAL A CA 1
ATOM 686 C C . VAL A 1 93 ? 13.276 -1.316 3.763 1.00 97.06 93 VAL A C 1
ATOM 688 O O . VAL A 1 93 ? 13.806 -0.929 4.804 1.00 97.06 93 VAL A O 1
ATOM 691 N N . LYS A 1 94 ? 12.785 -0.471 2.856 1.00 96.75 94 LYS A N 1
ATOM 692 C CA . LYS A 1 94 ? 12.587 0.959 3.108 1.00 96.75 94 LYS A CA 1
ATOM 693 C C . LYS A 1 94 ? 11.233 1.197 3.753 1.00 96.75 94 LYS A C 1
ATOM 695 O O . LYS A 1 94 ? 10.255 0.527 3.431 1.00 96.75 94 LYS A O 1
ATOM 700 N N . SER A 1 95 ? 11.185 2.172 4.653 1.00 97.31 95 SER A N 1
ATOM 701 C CA . SER A 1 95 ? 9.985 2.548 5.392 1.00 97.31 95 SER A CA 1
ATOM 702 C C . SER A 1 95 ? 9.735 4.044 5.256 1.00 97.31 95 SER A C 1
ATOM 704 O O . SER A 1 95 ? 10.570 4.839 5.678 1.00 97.31 95 SER A O 1
ATOM 706 N N . SER A 1 96 ? 8.564 4.413 4.749 1.00 98.06 96 SER A N 1
ATOM 707 C CA . SER A 1 96 ? 8.110 5.800 4.634 1.00 98.06 96 SER A CA 1
ATOM 708 C C . SER A 1 96 ? 6.909 6.023 5.545 1.00 98.06 96 SER A C 1
ATOM 710 O O . SER A 1 96 ? 5.936 5.271 5.487 1.00 98.06 96 SER A O 1
ATOM 712 N N . ALA A 1 97 ? 6.964 7.042 6.399 1.00 98.25 97 ALA A N 1
ATOM 713 C CA . ALA A 1 97 ? 5.799 7.476 7.163 1.00 98.25 97 ALA A CA 1
ATOM 714 C C . ALA A 1 97 ? 4.860 8.294 6.266 1.00 98.25 97 ALA A C 1
ATOM 716 O O . ALA A 1 97 ? 5.314 9.007 5.372 1.00 98.25 97 ALA A O 1
ATOM 717 N N . SER A 1 98 ? 3.554 8.200 6.505 1.00 98.44 98 SER A N 1
ATOM 718 C CA . SER A 1 98 ? 2.586 9.081 5.860 1.00 98.44 98 SER A CA 1
ATOM 719 C C . SER A 1 98 ? 2.776 10.511 6.358 1.00 98.44 98 SER A C 1
ATOM 721 O O . SER A 1 98 ? 2.951 10.724 7.559 1.00 98.44 98 SER A O 1
ATOM 723 N N . MET A 1 99 ? 2.629 11.489 5.473 1.00 97.81 99 MET A N 1
ATOM 724 C CA . MET A 1 99 ? 2.566 12.906 5.841 1.00 97.81 99 MET A CA 1
ATOM 725 C C . MET A 1 99 ? 1.271 13.247 6.591 1.00 97.81 99 MET A C 1
ATOM 727 O O . MET A 1 99 ? 1.224 14.203 7.358 1.00 97.81 99 MET A O 1
ATOM 731 N N . GLY A 1 100 ? 0.220 12.455 6.379 1.00 94.62 100 GLY A N 1
ATOM 732 C CA . GLY A 1 100 ? -1.070 12.585 7.042 1.00 94.62 100 GLY A CA 1
ATOM 733 C C . GLY A 1 100 ? -2.079 11.580 6.498 1.00 94.62 100 GLY A C 1
ATOM 734 O O . GLY A 1 100 ? -1.791 10.841 5.548 1.00 94.62 100 GLY A O 1
ATOM 735 N N . GLY A 1 101 ? -3.262 11.570 7.104 1.00 96.12 101 GLY A N 1
ATOM 736 C CA . GLY A 1 101 ? -4.347 10.690 6.711 1.00 96.12 101 GLY A CA 1
ATOM 737 C C . GLY A 1 101 ? -5.719 11.300 6.956 1.00 96.12 101 GLY A C 1
ATOM 738 O O . GLY A 1 101 ? -5.970 11.881 8.009 1.00 96.12 101 GLY A O 1
ATOM 739 N N . ASN A 1 102 ? -6.616 11.132 5.987 1.00 94.94 102 ASN A N 1
ATOM 740 C CA . ASN A 1 102 ? -7.981 11.642 6.033 1.00 94.94 102 ASN A CA 1
ATOM 741 C C . ASN A 1 102 ? -8.982 10.492 5.936 1.00 94.94 102 ASN A C 1
ATOM 743 O O . ASN A 1 102 ? -8.856 9.620 5.077 1.00 94.94 102 ASN A O 1
ATOM 747 N N . ALA A 1 103 ? -10.012 10.518 6.779 1.00 95.38 103 ALA A N 1
ATOM 748 C CA . ALA A 1 103 ? -11.179 9.665 6.596 1.00 95.38 103 ALA A CA 1
ATOM 749 C C . ALA A 1 103 ? -12.144 10.335 5.611 1.00 95.38 103 ALA A C 1
ATOM 751 O O . ALA A 1 103 ? -12.565 11.472 5.825 1.00 95.38 103 ALA A O 1
ATOM 752 N N . VAL A 1 104 ? -12.508 9.631 4.543 1.00 90.19 104 VAL A N 1
ATOM 753 C CA . VAL A 1 104 ? -13.459 10.097 3.530 1.00 90.19 104 VAL A CA 1
ATOM 754 C C . VAL A 1 104 ? -14.507 9.005 3.339 1.00 90.19 104 VAL A C 1
ATOM 756 O O . VAL A 1 104 ? -14.265 8.011 2.658 1.00 90.19 104 VAL A O 1
ATOM 759 N N . PHE A 1 105 ? -15.676 9.188 3.959 1.00 90.12 105 PHE A N 1
ATOM 760 C CA . PHE A 1 105 ? -16.712 8.153 4.074 1.00 90.12 105 PHE A CA 1
ATOM 761 C C . PHE A 1 105 ? -16.152 6.860 4.697 1.00 90.12 105 PHE A C 1
ATOM 763 O O . PHE A 1 105 ? -15.652 6.885 5.816 1.00 90.12 105 PHE A O 1
ATOM 770 N N . GLU A 1 106 ? -16.226 5.742 3.976 1.00 90.44 106 GLU A N 1
ATOM 771 C CA . GLU A 1 106 ? -15.752 4.419 4.404 1.00 90.44 106 GLU A CA 1
ATOM 772 C C . GLU A 1 106 ? -14.295 4.144 3.991 1.00 90.44 106 GLU A C 1
ATOM 774 O O . GLU A 1 106 ? -13.827 3.005 4.051 1.00 90.44 106 GLU A O 1
ATOM 779 N N . LEU A 1 107 ? -13.579 5.172 3.523 1.00 95.81 107 LEU A N 1
ATOM 780 C CA . LEU A 1 107 ? -12.194 5.064 3.088 1.00 95.81 107 LEU A CA 1
ATOM 781 C C . LEU A 1 107 ? -11.269 5.873 3.990 1.00 95.81 107 LEU A C 1
ATOM 783 O O . LEU A 1 107 ? -11.631 6.936 4.494 1.00 95.81 107 LEU A O 1
ATOM 787 N N . VAL A 1 108 ? -10.035 5.399 4.111 1.00 98.00 108 VAL A N 1
ATOM 788 C CA . VAL A 1 108 ? -8.920 6.197 4.623 1.00 98.00 108 VAL A CA 1
ATOM 789 C C . VAL A 1 108 ? -7.976 6.493 3.476 1.00 98.00 108 VAL A C 1
ATOM 791 O O . VAL A 1 108 ? -7.548 5.591 2.763 1.00 98.00 108 VAL A O 1
ATOM 794 N N . GLU A 1 109 ? -7.664 7.765 3.290 1.00 98.12 109 GLU A N 1
ATOM 795 C CA . GLU A 1 109 ? -6.669 8.242 2.343 1.00 98.12 109 GLU A CA 1
ATOM 796 C C . GLU A 1 109 ? -5.393 8.593 3.106 1.00 98.12 109 GLU A C 1
ATOM 798 O O . GLU A 1 109 ? -5.450 9.380 4.046 1.00 98.12 109 GLU A O 1
ATOM 803 N N . LEU A 1 110 ? -4.259 8.014 2.715 1.00 98.50 110 LEU A N 1
ATOM 804 C CA . LEU A 1 110 ? -2.937 8.333 3.254 1.00 98.50 110 LEU A CA 1
ATOM 805 C C . LEU A 1 110 ? -2.060 8.904 2.141 1.00 98.50 110 LEU A C 1
ATOM 807 O O . LEU A 1 110 ? -2.037 8.358 1.036 1.00 98.50 110 LEU A O 1
ATOM 811 N N . ALA A 1 111 ? -1.312 9.960 2.453 1.00 98.12 111 ALA A N 1
ATOM 812 C CA . ALA A 1 111 ? -0.339 10.559 1.543 1.00 98.12 111 ALA A CA 1
ATOM 813 C C . ALA A 1 111 ? 1.088 10.276 2.024 1.00 98.12 111 ALA A C 1
ATOM 815 O O . ALA A 1 111 ? 1.385 10.439 3.210 1.00 98.12 111 ALA A O 1
ATOM 816 N N . PHE A 1 112 ? 1.972 9.883 1.114 1.00 98.38 112 PHE A N 1
ATOM 817 C CA . PHE A 1 112 ? 3.381 9.606 1.374 1.00 98.38 112 PHE A CA 1
ATOM 818 C C . PHE A 1 112 ? 4.247 10.504 0.501 1.00 98.38 112 PHE A C 1
ATOM 820 O O . PHE A 1 112 ? 3.933 10.738 -0.662 1.00 98.38 112 PHE A O 1
ATOM 827 N N . ASP A 1 113 ? 5.325 11.012 1.084 1.00 96.56 113 ASP A N 1
ATOM 828 C CA . ASP A 1 113 ? 6.264 11.867 0.369 1.00 96.56 113 ASP A CA 1
ATOM 829 C C . ASP A 1 113 ? 7.011 11.080 -0.720 1.00 96.56 113 ASP A C 1
ATOM 831 O O . ASP A 1 113 ? 7.433 9.937 -0.495 1.00 96.56 113 ASP A O 1
ATOM 835 N N . ASP A 1 114 ? 7.177 11.703 -1.887 1.00 91.75 114 ASP A N 1
ATOM 836 C CA . ASP A 1 114 ? 8.046 11.212 -2.952 1.00 91.75 114 ASP A CA 1
ATOM 837 C C . ASP A 1 114 ? 9.321 12.067 -2.944 1.00 91.75 114 ASP A C 1
ATOM 839 O O . ASP A 1 114 ? 9.245 13.271 -3.187 1.00 91.75 114 ASP A O 1
ATOM 843 N N . PRO A 1 115 ? 10.500 11.477 -2.678 1.00 89.75 115 PRO A N 1
ATOM 844 C CA . PRO A 1 115 ? 11.732 12.240 -2.487 1.00 89.75 115 PRO A CA 1
ATOM 845 C C . PRO A 1 115 ? 12.226 12.947 -3.758 1.00 89.75 115 PRO A C 1
ATOM 847 O O . PRO A 1 115 ? 13.195 13.706 -3.699 1.00 89.75 115 PRO A O 1
ATOM 850 N N . ARG A 1 116 ? 11.627 12.680 -4.924 1.00 91.06 116 ARG A N 1
ATOM 851 C CA . ARG A 1 116 ? 12.017 13.323 -6.179 1.00 91.06 116 ARG A CA 1
ATOM 852 C C . ARG A 1 116 ? 11.600 14.803 -6.164 1.00 91.06 116 ARG A C 1
ATOM 854 O O . ARG A 1 116 ? 10.435 15.107 -5.909 1.00 91.06 116 ARG A O 1
ATOM 861 N N . PRO A 1 117 ? 12.505 15.747 -6.485 1.00 92.75 117 PRO A N 1
ATOM 862 C CA . PRO A 1 117 ? 12.176 17.170 -6.502 1.00 92.75 117 PRO A CA 1
ATOM 863 C C . PRO A 1 117 ? 10.968 17.485 -7.394 1.00 92.75 117 PRO A C 1
ATOM 865 O O . PRO A 1 117 ? 10.953 17.150 -8.577 1.00 92.75 117 PRO A O 1
ATOM 868 N N . GLY A 1 118 ? 9.956 18.141 -6.821 1.00 94.44 118 GLY A N 1
ATOM 869 C CA . GLY A 1 118 ? 8.726 18.510 -7.528 1.00 94.44 118 GLY A CA 1
ATOM 870 C C . GLY A 1 118 ? 7.755 17.354 -7.790 1.00 94.44 118 GLY A C 1
ATOM 871 O O . GLY A 1 118 ? 6.757 17.562 -8.481 1.00 94.44 118 GLY A O 1
ATOM 872 N N . ALA A 1 119 ? 8.016 16.154 -7.262 1.00 95.19 119 ALA A N 1
ATOM 873 C CA . ALA A 1 119 ? 7.087 15.044 -7.385 1.00 95.19 119 ALA A CA 1
ATOM 874 C C . ALA A 1 119 ? 5.809 15.285 -6.576 1.00 95.19 119 ALA A C 1
ATOM 876 O O . ALA A 1 119 ? 5.801 15.910 -5.514 1.00 95.19 119 ALA A O 1
ATOM 877 N N . VAL A 1 120 ? 4.703 14.779 -7.116 1.00 95.69 120 VAL A N 1
ATOM 878 C CA . VAL A 1 120 ? 3.426 14.749 -6.408 1.00 95.69 120 VAL A CA 1
ATOM 879 C C . VAL A 1 120 ? 3.491 13.617 -5.380 1.00 95.69 120 VAL A C 1
ATOM 881 O O . VAL A 1 120 ? 3.922 12.524 -5.746 1.00 95.69 120 VAL A O 1
ATOM 884 N N . PRO A 1 121 ? 3.041 13.841 -4.135 1.00 97.25 121 PRO A N 1
ATOM 885 C CA . PRO A 1 121 ? 2.963 12.786 -3.137 1.00 97.25 121 PRO A CA 1
ATOM 886 C C . PRO A 1 121 ? 2.184 11.559 -3.612 1.00 97.25 121 PRO A C 1
ATOM 888 O O . PRO A 1 121 ? 1.151 11.674 -4.278 1.00 97.25 121 PRO A O 1
ATOM 891 N N . ASP A 1 122 ? 2.631 10.386 -3.182 1.00 97.75 122 ASP A N 1
ATOM 892 C CA . ASP A 1 122 ? 1.933 9.132 -3.422 1.00 97.75 122 ASP A CA 1
ATOM 893 C C . ASP A 1 122 ? 0.694 9.047 -2.527 1.00 97.75 122 ASP A C 1
ATOM 895 O O . ASP A 1 122 ? 0.796 9.050 -1.299 1.00 97.75 122 ASP A O 1
ATOM 899 N N . ILE A 1 123 ? -0.492 8.949 -3.131 1.00 98.06 123 ILE A N 1
ATOM 900 C CA . ILE A 1 123 ? -1.763 8.908 -2.398 1.00 98.06 123 ILE A CA 1
ATOM 901 C C . ILE A 1 123 ? -2.401 7.523 -2.523 1.00 98.06 123 ILE A C 1
ATOM 903 O O . ILE A 1 123 ? -2.749 7.073 -3.619 1.00 98.06 123 ILE A O 1
ATOM 907 N N . PHE A 1 124 ? -2.635 6.870 -1.385 1.00 98.44 124 PHE A N 1
ATOM 908 C CA . PHE A 1 124 ? -3.301 5.571 -1.308 1.00 98.44 124 PHE A CA 1
ATOM 909 C C . PHE A 1 124 ? -4.630 5.676 -0.568 1.00 98.44 124 PHE A C 1
ATOM 911 O O . PHE A 1 124 ? -4.702 6.231 0.526 1.00 98.44 124 PHE A O 1
ATOM 918 N N . ARG A 1 125 ? -5.683 5.095 -1.147 1.00 98.38 125 ARG A N 1
ATOM 919 C CA . ARG A 1 125 ? -7.002 4.961 -0.517 1.00 98.38 125 ARG A CA 1
ATOM 920 C C . ARG A 1 125 ? -7.246 3.526 -0.108 1.00 98.38 125 ARG A C 1
ATOM 922 O O . ARG A 1 125 ? -7.183 2.640 -0.955 1.00 98.38 125 ARG A O 1
ATOM 929 N N . PHE A 1 126 ? -7.590 3.319 1.149 1.00 98.44 126 PHE A N 1
ATOM 930 C CA . PHE A 1 126 ? -7.852 2.020 1.742 1.00 98.44 126 PHE A CA 1
ATOM 931 C C . PHE A 1 126 ? -9.332 1.901 2.075 1.00 98.44 126 PHE A C 1
ATOM 933 O O . PHE A 1 126 ? -9.895 2.777 2.730 1.00 98.44 126 PHE A O 1
ATOM 940 N N . ARG A 1 127 ? -9.954 0.809 1.638 1.00 97.62 127 ARG A N 1
ATOM 941 C CA . ARG A 1 127 ? -11.329 0.447 1.979 1.00 97.62 127 ARG A CA 1
ATOM 942 C C . ARG A 1 127 ? -11.338 -0.954 2.560 1.00 97.62 127 ARG A C 1
ATOM 944 O O . ARG A 1 127 ? -10.905 -1.898 1.900 1.00 97.62 127 ARG A O 1
ATOM 951 N N . LEU A 1 128 ? -11.857 -1.094 3.772 1.00 96.56 128 LEU A N 1
ATOM 952 C CA . LEU A 1 128 ? -12.066 -2.405 4.367 1.00 96.56 128 LEU A CA 1
ATOM 953 C C . LEU A 1 128 ? -13.170 -3.138 3.594 1.00 96.56 128 LEU A C 1
ATOM 955 O O . LEU A 1 128 ? -14.246 -2.591 3.373 1.00 96.56 128 LEU A O 1
ATOM 959 N N . VAL A 1 129 ? -12.891 -4.360 3.148 1.00 96.56 129 VAL A N 1
ATOM 960 C CA . VAL A 1 129 ? -13.838 -5.188 2.371 1.00 96.56 129 VAL A CA 1
ATOM 961 C C . VAL A 1 129 ? -14.142 -6.525 3.042 1.00 96.56 129 VAL A C 1
ATOM 963 O O . VAL A 1 129 ? -15.013 -7.266 2.597 1.00 96.56 129 VAL A O 1
ATOM 966 N N . GLY A 1 130 ? -13.434 -6.828 4.125 1.00 95.44 130 GLY A N 1
ATOM 967 C CA . GLY A 1 130 ? -13.665 -7.957 5.010 1.00 95.44 130 GLY A CA 1
ATOM 968 C C . GLY A 1 130 ? -12.807 -7.806 6.268 1.00 95.44 130 GLY A C 1
ATOM 969 O O . GLY A 1 130 ? -11.973 -6.903 6.325 1.00 95.44 130 GLY A O 1
ATOM 970 N N . PRO A 1 131 ? -12.966 -8.683 7.270 1.00 94.00 131 PRO A N 1
ATOM 971 C CA . PRO A 1 131 ? -12.251 -8.550 8.539 1.00 94.00 131 PRO A CA 1
ATOM 972 C C . PRO A 1 131 ? -10.724 -8.579 8.390 1.00 94.00 131 PRO A C 1
ATOM 974 O O . PRO A 1 131 ? -10.011 -7.855 9.090 1.00 94.00 131 PRO A O 1
ATOM 977 N N . ASP A 1 132 ? -10.246 -9.345 7.410 1.00 96.44 132 ASP A N 1
ATOM 978 C CA . ASP A 1 132 ? -8.826 -9.538 7.112 1.00 96.44 132 ASP A CA 1
ATOM 979 C C . ASP A 1 132 ? -8.467 -9.135 5.681 1.00 96.44 132 ASP A C 1
ATOM 981 O O . ASP A 1 132 ? -7.468 -9.603 5.131 1.00 96.44 132 ASP A O 1
ATOM 985 N N . GLN A 1 133 ? -9.276 -8.269 5.060 1.00 97.38 133 GLN A N 1
ATOM 986 C CA . GLN A 1 133 ? -9.063 -7.832 3.684 1.00 97.38 133 GLN A CA 1
ATOM 987 C C . GLN A 1 133 ? -9.352 -6.348 3.475 1.00 97.38 133 GLN A C 1
ATOM 989 O O . GLN A 1 133 ? -10.405 -5.834 3.858 1.00 97.38 133 GLN A O 1
ATOM 994 N N . VAL A 1 134 ? -8.443 -5.690 2.759 1.00 98.06 134 VAL A N 1
ATOM 995 C CA . VAL A 1 134 ? -8.543 -4.280 2.369 1.00 98.06 134 VAL A CA 1
ATOM 996 C C . VAL A 1 134 ? -8.325 -4.154 0.867 1.00 98.06 134 VAL A C 1
ATOM 998 O O . VAL A 1 134 ? -7.409 -4.755 0.314 1.00 98.06 134 VAL A O 1
ATOM 1001 N N . ASP A 1 135 ? -9.148 -3.351 0.202 1.00 97.88 135 ASP A N 1
ATOM 1002 C CA . ASP A 1 135 ? -8.831 -2.840 -1.129 1.00 97.88 135 ASP A CA 1
ATOM 1003 C C . ASP A 1 135 ? -8.011 -1.553 -0.985 1.00 97.88 135 ASP A C 1
ATOM 1005 O O . ASP A 1 135 ? -8.454 -0.603 -0.338 1.00 97.88 135 ASP A O 1
ATOM 1009 N N . MET A 1 136 ? -6.840 -1.498 -1.618 1.00 98.25 136 MET A N 1
ATOM 1010 C CA . MET A 1 136 ? -6.019 -0.295 -1.739 1.00 98.25 136 MET A CA 1
ATOM 1011 C C . MET A 1 136 ? -6.042 0.218 -3.178 1.00 98.25 136 MET A C 1
ATOM 1013 O O . MET A 1 136 ? -5.694 -0.500 -4.114 1.00 98.25 136 MET A O 1
ATOM 1017 N N . THR A 1 137 ? -6.383 1.485 -3.369 1.00 97.81 137 THR A N 1
ATOM 1018 C CA . THR A 1 137 ? -6.303 2.172 -4.663 1.00 97.81 137 THR A CA 1
ATOM 1019 C C . THR A 1 137 ? -5.152 3.167 -4.645 1.00 97.81 137 THR A C 1
ATOM 1021 O O . THR A 1 137 ? -5.063 3.971 -3.720 1.00 97.81 137 THR A O 1
ATOM 1024 N N . TYR A 1 138 ? -4.302 3.142 -5.672 1.00 97.56 138 TYR A N 1
ATOM 1025 C CA . TYR A 1 138 ? -3.261 4.150 -5.871 1.00 97.56 138 TYR A CA 1
ATOM 1026 C C . TYR A 1 138 ? -3.816 5.284 -6.739 1.00 97.56 138 TYR A C 1
ATOM 1028 O O . TYR A 1 138 ? -4.073 5.107 -7.935 1.00 97.56 138 TYR A O 1
ATOM 1036 N N . VAL A 1 139 ? -4.078 6.424 -6.107 1.00 97.00 139 VAL A N 1
ATOM 1037 C CA . VAL A 1 139 ? -4.734 7.579 -6.727 1.00 97.00 139 VAL A CA 1
ATOM 1038 C C . VAL A 1 139 ? -3.825 8.200 -7.788 1.00 97.00 139 VAL A C 1
ATOM 1040 O O . VAL A 1 139 ? -2.607 8.197 -7.660 1.00 97.00 139 VAL A O 1
ATOM 1043 N N . GLY A 1 140 ? -4.427 8.715 -8.862 1.00 95.19 140 GLY A N 1
ATOM 1044 C CA . GLY A 1 140 ? -3.692 9.263 -10.008 1.00 95.19 140 GLY A CA 1
ATOM 1045 C C . GLY A 1 140 ? -3.257 8.206 -11.026 1.00 95.19 140 GLY A C 1
ATOM 1046 O O . GLY A 1 140 ? -2.760 8.557 -12.092 1.00 95.19 140 GLY A O 1
ATOM 1047 N N . THR A 1 141 ? -3.506 6.923 -10.750 1.00 94.25 141 THR A N 1
ATOM 1048 C CA . THR A 1 141 ? -3.259 5.820 -11.688 1.00 94.25 141 THR A CA 1
ATOM 1049 C C . THR A 1 141 ? -4.572 5.220 -12.200 1.00 94.25 141 THR A C 1
ATOM 1051 O O . THR A 1 141 ? -5.621 5.359 -11.573 1.00 94.25 141 THR A O 1
ATOM 1054 N N . GLN A 1 142 ? -4.523 4.523 -13.338 1.00 94.38 142 GLN A N 1
ATOM 1055 C CA . GLN A 1 142 ? -5.652 3.736 -13.869 1.00 94.38 142 GLN A CA 1
ATOM 1056 C C . GLN A 1 142 ? -5.559 2.251 -13.476 1.00 94.38 142 GLN A C 1
ATOM 1058 O O . GLN A 1 142 ? -6.125 1.378 -14.132 1.00 94.38 142 GLN A O 1
ATOM 1063 N N . LEU A 1 143 ? -4.788 1.942 -12.432 1.00 93.50 143 LEU A N 1
ATOM 1064 C CA . LEU A 1 143 ? -4.566 0.571 -11.994 1.00 93.50 143 LEU A CA 1
ATOM 1065 C C . LEU A 1 143 ? -5.789 0.044 -11.241 1.00 93.50 143 LEU A C 1
ATOM 1067 O O . LEU A 1 143 ? -6.440 0.767 -10.487 1.00 93.50 143 LEU A O 1
ATOM 1071 N N . ALA A 1 144 ? -6.074 -1.248 -11.405 1.00 94.81 144 ALA A N 1
ATOM 1072 C CA . ALA A 1 144 ? -7.095 -1.911 -10.604 1.00 94.81 144 ALA A CA 1
ATOM 1073 C C . ALA A 1 144 ? -6.703 -1.888 -9.111 1.00 94.81 144 ALA A C 1
ATOM 1075 O O . ALA A 1 144 ? -5.516 -2.062 -8.801 1.00 94.81 144 ALA A O 1
ATOM 1076 N N . PRO A 1 145 ? -7.664 -1.761 -8.174 1.00 96.88 145 PRO A N 1
ATOM 1077 C CA . PRO A 1 145 ? -7.377 -1.810 -6.743 1.00 96.88 145 PRO A CA 1
ATOM 1078 C C . PRO A 1 145 ? -6.590 -3.063 -6.361 1.00 96.88 145 PRO A C 1
ATOM 1080 O O . PRO A 1 145 ? -6.846 -4.153 -6.876 1.00 96.88 145 PRO A O 1
ATOM 1083 N N . TYR A 1 146 ? -5.611 -2.914 -5.481 1.00 97.38 146 TYR A N 1
ATOM 1084 C CA . TYR A 1 146 ? -4.837 -4.011 -4.920 1.00 97.38 146 TYR A CA 1
ATOM 1085 C C . TYR A 1 146 ? -5.600 -4.611 -3.746 1.00 97.38 146 TYR A C 1
ATOM 1087 O O . TYR A 1 146 ? -6.053 -3.881 -2.869 1.00 97.38 146 TYR A O 1
ATOM 1095 N N . ARG A 1 147 ? -5.710 -5.938 -3.704 1.00 97.69 147 ARG A N 1
ATOM 1096 C CA . ARG A 1 147 ? -6.236 -6.638 -2.534 1.00 97.69 147 ARG A CA 1
ATOM 1097 C C . ARG A 1 147 ? -5.090 -6.882 -1.559 1.00 97.69 147 ARG A C 1
ATOM 1099 O O . ARG A 1 147 ? -4.109 -7.533 -1.912 1.00 97.69 147 ARG A O 1
ATOM 1106 N N . LEU A 1 148 ? -5.225 -6.345 -0.357 1.00 98.00 148 LEU A N 1
ATOM 1107 C CA . LEU A 1 148 ? -4.310 -6.542 0.755 1.00 98.00 148 LEU A CA 1
ATOM 1108 C C . LEU A 1 148 ? -4.961 -7.495 1.752 1.00 98.00 148 LEU A C 1
ATOM 1110 O O . LEU A 1 148 ? -6.185 -7.501 1.915 1.00 98.00 148 LEU A O 1
ATOM 1114 N N . VAL A 1 149 ? -4.132 -8.282 2.424 1.00 97.25 149 VAL A N 1
ATOM 1115 C CA . VAL A 1 149 ? -4.549 -9.197 3.489 1.00 97.25 149 VAL A CA 1
ATOM 1116 C C . VAL A 1 149 ? -3.969 -8.743 4.816 1.00 97.25 149 VAL A C 1
ATOM 1118 O O . VAL A 1 149 ? -2.907 -8.122 4.844 1.00 97.25 149 VAL A O 1
ATOM 1121 N N . ARG A 1 150 ? -4.651 -9.024 5.925 1.00 97.44 150 ARG A N 1
ATOM 1122 C CA . ARG A 1 150 ? -4.109 -8.703 7.249 1.00 97.44 150 ARG A CA 1
ATOM 1123 C C . ARG A 1 150 ? -2.793 -9.458 7.460 1.00 97.44 150 ARG A C 1
ATOM 1125 O O . ARG A 1 150 ? -2.714 -10.658 7.202 1.00 97.44 150 ARG A O 1
ATOM 1132 N N . ALA A 1 151 ? -1.754 -8.752 7.893 1.00 95.94 151 ALA A N 1
ATOM 1133 C CA . ALA A 1 151 ? -0.448 -9.350 8.123 1.00 95.94 151 ALA A CA 1
ATOM 1134 C C . ALA A 1 151 ? -0.487 -10.272 9.351 1.00 95.94 151 ALA A C 1
ATOM 1136 O O . ALA A 1 151 ? -1.004 -9.895 10.406 1.00 95.94 151 ALA A O 1
ATOM 1137 N N . GLY A 1 152 ? 0.102 -11.462 9.222 1.00 90.31 152 GLY A N 1
ATOM 1138 C CA . GLY A 1 152 ? 0.323 -12.363 10.347 1.00 90.31 152 GLY A CA 1
ATOM 1139 C C . GLY A 1 152 ? 1.382 -11.820 11.309 1.00 90.31 152 GLY A C 1
ATOM 1140 O O . GLY A 1 152 ? 2.312 -11.113 10.910 1.00 90.31 152 GLY A O 1
ATOM 1141 N N . ALA A 1 153 ? 1.262 -12.166 12.591 1.00 85.88 153 ALA A N 1
ATOM 1142 C CA . ALA A 1 153 ? 2.273 -11.820 13.583 1.00 85.88 153 ALA A CA 1
ATOM 1143 C C . ALA A 1 153 ? 3.632 -12.439 13.207 1.00 85.88 153 ALA A C 1
ATOM 1145 O O . ALA A 1 153 ? 3.728 -13.638 12.959 1.00 85.88 153 ALA A O 1
ATOM 1146 N N . GLY A 1 154 ? 4.681 -11.613 13.164 1.00 84.25 154 GLY A N 1
ATOM 1147 C CA . GLY A 1 154 ? 6.047 -12.061 12.869 1.00 84.25 154 GLY A CA 1
ATOM 1148 C C . GLY A 1 154 ? 6.320 -12.399 11.401 1.00 84.25 154 GLY A C 1
ATOM 1149 O O . GLY A 1 154 ? 7.413 -12.865 11.087 1.00 84.25 154 GLY A O 1
ATOM 1150 N N . GLU A 1 155 ? 5.374 -12.161 10.490 1.00 87.31 155 GLU A N 1
ATOM 1151 C CA . GLU A 1 155 ? 5.605 -12.469 9.085 1.00 87.31 155 GLU A CA 1
ATOM 1152 C C . GLU A 1 155 ? 6.621 -11.509 8.465 1.00 87.31 155 GLU A C 1
ATOM 1154 O O . GLU A 1 155 ? 6.446 -10.283 8.492 1.00 87.31 155 GLU A O 1
ATOM 1159 N N . ALA A 1 156 ? 7.684 -12.086 7.904 1.00 88.44 156 ALA A N 1
ATOM 1160 C CA . ALA A 1 156 ? 8.785 -11.341 7.324 1.00 88.44 156 ALA A CA 1
ATOM 1161 C C . ALA A 1 156 ? 8.343 -10.572 6.071 1.00 88.44 156 ALA A C 1
ATOM 1163 O O . ALA A 1 156 ? 7.665 -11.097 5.189 1.00 88.44 156 ALA A O 1
ATOM 1164 N N . LEU A 1 157 ? 8.781 -9.319 5.992 1.00 92.44 157 LEU A N 1
ATOM 1165 C CA . LEU A 1 157 ? 8.795 -8.537 4.764 1.00 92.44 157 LEU A CA 1
ATOM 1166 C C . LEU A 1 157 ? 10.227 -8.545 4.231 1.00 92.44 157 LEU A C 1
ATOM 1168 O O . LEU A 1 157 ? 11.155 -8.253 4.984 1.00 92.44 157 LEU A O 1
ATOM 1172 N N . GLY A 1 158 ? 10.403 -8.868 2.953 1.00 80.81 158 GLY A N 1
ATOM 1173 C CA . GLY A 1 158 ? 11.723 -8.996 2.338 1.00 80.81 158 GLY A CA 1
ATOM 1174 C C . GLY A 1 158 ? 11.979 -10.387 1.766 1.00 80.81 158 GLY A C 1
ATOM 1175 O O . GLY A 1 158 ? 11.044 -11.145 1.515 1.00 80.81 158 GLY A O 1
ATOM 1176 N N . ASN A 1 159 ? 13.261 -10.705 1.553 1.00 88.94 159 ASN A N 1
ATOM 1177 C CA . ASN A 1 159 ? 13.730 -11.931 0.888 1.00 88.94 159 ASN A CA 1
ATOM 1178 C C . ASN A 1 159 ? 13.178 -12.104 -0.532 1.00 88.94 159 ASN A C 1
ATOM 1180 O O . ASN A 1 159 ? 12.851 -13.208 -0.966 1.00 88.94 159 ASN A O 1
ATOM 1184 N N . TRP A 1 160 ? 13.065 -10.996 -1.257 1.00 95.38 160 TRP A N 1
ATOM 1185 C CA . TRP A 1 160 ? 12.658 -11.030 -2.651 1.00 95.38 160 TRP A CA 1
ATOM 1186 C C . TRP A 1 160 ? 13.737 -11.690 -3.507 1.00 95.38 160 TRP A C 1
ATOM 1188 O O . TRP A 1 160 ? 14.924 -11.387 -3.387 1.00 95.38 160 TRP A O 1
ATOM 1198 N N . ASP A 1 161 ? 13.310 -12.567 -4.406 1.00 95.88 161 ASP A N 1
ATOM 1199 C CA . ASP A 1 161 ? 14.168 -13.090 -5.455 1.00 95.88 161 ASP A CA 1
ATOM 1200 C C . ASP A 1 161 ? 14.294 -12.020 -6.543 1.00 95.88 161 ASP A C 1
ATOM 1202 O O . ASP A 1 161 ? 13.343 -11.735 -7.277 1.00 95.88 161 ASP A O 1
ATOM 1206 N N . ALA A 1 162 ? 15.479 -11.418 -6.643 1.00 95.56 162 ALA A N 1
ATOM 1207 C CA . ALA A 1 162 ? 15.762 -10.349 -7.594 1.00 95.56 162 ALA A CA 1
ATOM 1208 C C . ALA A 1 162 ? 15.638 -10.787 -9.066 1.00 95.56 162 ALA A C 1
ATOM 1210 O O . ALA A 1 162 ? 15.541 -9.925 -9.941 1.00 95.56 162 ALA A O 1
ATOM 1211 N N . THR A 1 163 ? 15.644 -12.095 -9.347 1.00 97.06 163 THR A N 1
ATOM 1212 C CA . THR A 1 163 ? 15.475 -12.663 -10.695 1.00 97.06 163 THR A CA 1
ATOM 1213 C C . THR A 1 163 ? 14.017 -12.981 -11.026 1.00 97.06 163 THR A C 1
ATOM 1215 O O . THR A 1 163 ? 13.670 -13.190 -12.192 1.00 97.06 163 THR A O 1
ATOM 1218 N N . ARG A 1 164 ? 13.135 -12.984 -10.020 1.00 97.62 164 ARG A N 1
ATOM 1219 C CA . ARG A 1 164 ? 11.724 -13.326 -10.177 1.00 97.62 164 ARG A CA 1
ATOM 1220 C C . ARG A 1 164 ? 10.882 -12.106 -10.548 1.00 97.62 164 ARG A C 1
ATOM 1222 O O . ARG A 1 164 ? 11.095 -10.988 -10.080 1.00 97.62 164 ARG A O 1
ATOM 1229 N N . ILE A 1 165 ? 9.858 -12.352 -11.366 1.00 97.50 165 ILE A N 1
ATOM 1230 C CA . ILE A 1 165 ? 8.783 -11.397 -11.644 1.00 97.50 165 ILE A CA 1
ATOM 1231 C C . ILE A 1 165 ? 7.538 -11.838 -10.877 1.00 97.50 165 ILE A C 1
ATOM 1233 O O . ILE A 1 165 ? 7.014 -12.928 -11.104 1.00 97.50 165 ILE A O 1
ATOM 1237 N N . TYR A 1 166 ? 7.038 -10.970 -10.008 1.00 96.81 166 TYR A N 1
ATOM 1238 C CA . TYR A 1 166 ? 5.856 -11.197 -9.187 1.00 96.81 166 TYR A CA 1
ATOM 1239 C C . TYR A 1 166 ? 4.664 -10.533 -9.866 1.00 96.81 166 TYR A C 1
ATOM 1241 O O . TYR A 1 166 ? 4.591 -9.306 -9.940 1.00 96.81 166 TYR A O 1
ATOM 1249 N N . ARG A 1 167 ? 3.746 -11.334 -10.414 1.00 96.81 167 ARG A N 1
ATOM 1250 C CA . ARG A 1 167 ? 2.598 -10.847 -11.191 1.00 96.81 167 ARG A CA 1
ATOM 1251 C C . ARG A 1 167 ? 1.317 -11.017 -10.395 1.00 96.81 167 ARG A C 1
ATOM 1253 O O . ARG A 1 167 ? 0.988 -12.129 -9.997 1.00 96.81 167 ARG A O 1
ATOM 1260 N N . ARG A 1 168 ? 0.568 -9.933 -10.201 1.00 93.81 168 ARG A N 1
ATOM 1261 C CA . ARG A 1 168 ? -0.773 -10.045 -9.620 1.00 93.81 168 ARG A CA 1
ATOM 1262 C C . ARG A 1 168 ? -1.753 -10.564 -10.676 1.00 93.81 168 ARG A C 1
ATOM 1264 O O . ARG A 1 168 ? -1.643 -10.180 -11.844 1.00 93.81 168 ARG A O 1
ATOM 1271 N N . PRO A 1 169 ? -2.747 -11.372 -10.285 1.00 88.56 169 PRO A N 1
ATOM 1272 C CA . PRO A 1 169 ? -3.866 -11.661 -11.162 1.00 88.56 169 PRO A CA 1
ATOM 1273 C C . PRO A 1 169 ? -4.631 -10.361 -11.437 1.00 88.56 169 PRO A C 1
ATOM 1275 O O . PRO A 1 169 ? -4.984 -9.617 -10.515 1.00 88.56 169 PRO A O 1
ATOM 1278 N N . VAL A 1 170 ? -4.871 -10.077 -12.715 1.00 82.44 170 VAL A N 1
ATOM 1279 C CA . VAL A 1 170 ? -5.739 -8.979 -13.144 1.00 82.44 170 VAL A CA 1
ATOM 1280 C C . VAL A 1 170 ? -7.116 -9.579 -13.445 1.00 82.44 170 VAL A C 1
ATOM 1282 O O . VAL A 1 170 ? -7.210 -10.494 -14.272 1.00 82.44 170 VAL A O 1
ATOM 1285 N N . PRO A 1 171 ? -8.189 -9.131 -12.766 1.00 73.62 171 PRO A N 1
ATOM 1286 C CA . PRO A 1 171 ? -9.539 -9.605 -13.049 1.00 73.62 171 PRO A CA 1
ATOM 1287 C C . PRO A 1 171 ? -9.894 -9.364 -14.522 1.00 73.62 171 PRO A C 1
ATOM 1289 O O . PRO A 1 171 ? -9.707 -8.261 -15.027 1.00 73.62 171 PRO A O 1
ATOM 1292 N N . GLY A 1 172 ? -10.402 -10.384 -15.216 1.00 69.31 172 GLY A N 1
ATOM 1293 C CA . GLY A 1 172 ? -10.868 -10.266 -16.606 1.00 69.31 172 GLY A CA 1
ATOM 1294 C C . GLY A 1 172 ? -9.846 -10.634 -17.686 1.00 69.31 172 GLY A C 1
ATOM 1295 O O . GLY A 1 172 ? -10.247 -10.954 -18.800 1.00 69.31 172 GLY A O 1
ATOM 1296 N N . THR A 1 173 ? -8.554 -10.720 -17.365 1.00 59.12 173 THR A N 1
ATOM 1297 C CA . THR A 1 173 ? -7.577 -11.446 -18.195 1.00 59.12 173 THR A CA 1
ATOM 1298 C C . THR A 1 173 ? -7.535 -12.900 -17.744 1.00 59.12 173 THR A C 1
AT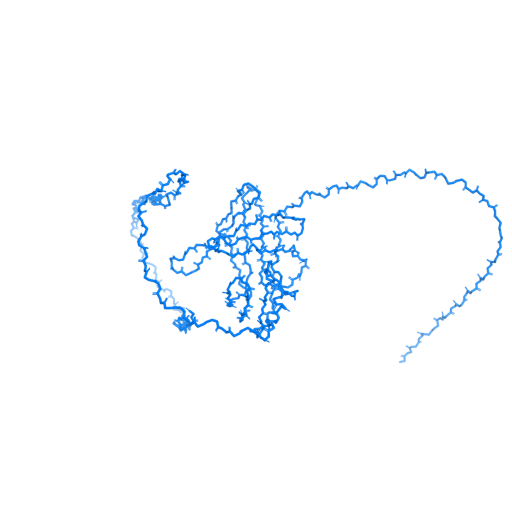OM 1300 O O . THR A 1 173 ? -6.595 -13.339 -17.085 1.00 59.12 173 THR A O 1
ATOM 1303 N N . GLY A 1 174 ? -8.587 -13.660 -18.059 1.00 51.72 174 GLY A N 1
ATOM 1304 C CA . GLY A 1 174 ? -8.452 -15.116 -18.088 1.00 51.72 174 GLY A CA 1
ATOM 1305 C C . GLY A 1 174 ? -7.328 -15.502 -19.060 1.00 51.72 174 GLY A C 1
ATOM 1306 O O . GLY A 1 174 ? -6.966 -14.689 -19.917 1.00 51.72 174 GLY A O 1
ATOM 1307 N N . PRO A 1 175 ? -6.750 -16.712 -18.964 1.00 49.97 175 PRO A N 1
ATOM 1308 C CA . PRO A 1 175 ? -5.885 -17.187 -20.029 1.00 49.97 175 PRO A CA 1
ATOM 1309 C C . PRO A 1 175 ? -6.701 -17.098 -21.315 1.00 49.97 175 PRO A C 1
ATOM 1311 O O . PRO A 1 175 ? -7.724 -17.770 -21.449 1.00 49.97 175 PRO A O 1
ATOM 1314 N N . THR A 1 176 ? -6.278 -16.255 -22.255 1.00 48.34 176 THR A N 1
ATOM 1315 C CA . THR A 1 176 ? -6.760 -16.291 -23.634 1.00 48.34 176 THR A CA 1
ATOM 1316 C C . THR A 1 176 ? -6.240 -17.594 -24.248 1.00 48.34 176 THR A C 1
ATOM 1318 O O . THR A 1 176 ? -5.364 -17.609 -25.100 1.00 48.34 176 THR A O 1
ATOM 1321 N N . GLY A 1 177 ? -6.731 -18.727 -23.742 1.00 48.34 177 GLY A N 1
ATOM 1322 C CA . GLY A 1 177 ? -6.449 -20.086 -24.184 1.00 48.34 177 GLY A CA 1
ATOM 1323 C C . GLY A 1 177 ? -7.242 -20.455 -25.434 1.00 48.34 177 GLY A C 1
ATOM 1324 O O . GLY A 1 177 ? -7.376 -21.631 -25.748 1.00 48.34 177 GLY A O 1
ATOM 1325 N N . GLY A 1 178 ? -7.761 -19.464 -26.159 1.00 39.81 178 GLY A N 1
ATOM 1326 C CA . GLY A 1 178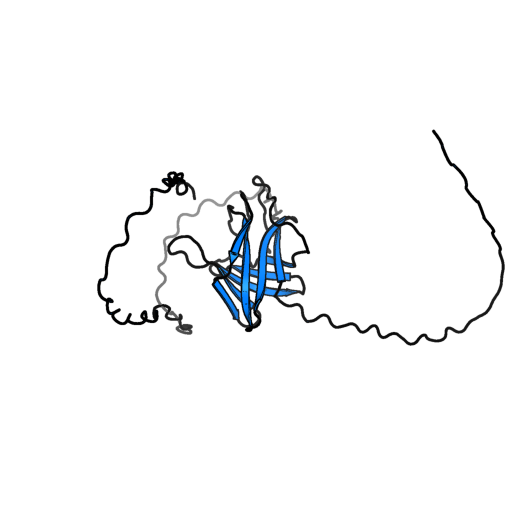 ? -8.127 -19.613 -27.555 1.00 39.81 178 GLY A CA 1
ATOM 1327 C C . GLY A 1 178 ? -6.887 -19.374 -28.400 1.00 39.81 178 GLY A C 1
ATOM 1328 O O . GLY A 1 178 ? -6.652 -18.258 -28.854 1.00 39.81 178 GLY A O 1
ATOM 1329 N N . ARG A 1 179 ? -6.086 -20.422 -28.616 1.00 49.25 179 ARG A N 1
ATOM 1330 C CA . ARG A 1 179 ? -5.218 -20.499 -29.796 1.00 49.25 179 ARG A CA 1
ATOM 1331 C C . ARG A 1 179 ? -6.100 -20.130 -30.998 1.00 49.25 179 ARG A C 1
ATOM 1333 O O . ARG A 1 179 ? -7.085 -20.842 -31.204 1.00 49.25 179 ARG A O 1
ATOM 1340 N N . PRO A 1 180 ? -5.827 -19.058 -31.765 1.00 44.47 180 PRO A N 1
ATOM 1341 C CA . PRO A 1 180 ? -6.567 -18.839 -32.995 1.00 44.47 180 PRO A CA 1
ATOM 1342 C C . PRO A 1 180 ? -6.362 -20.087 -33.849 1.00 44.47 180 PRO A C 1
ATOM 1344 O O . PRO A 1 180 ? -5.225 -20.524 -34.067 1.00 44.47 180 PRO A O 1
ATOM 1347 N N . ALA A 1 181 ? -7.465 -20.716 -34.251 1.00 46.00 181 ALA A N 1
ATOM 1348 C CA . ALA A 1 181 ? -7.422 -21.726 -35.286 1.00 46.00 181 ALA A CA 1
ATOM 1349 C C . ALA A 1 181 ? -6.681 -21.097 -36.470 1.00 46.00 181 ALA A C 1
ATOM 1351 O O . ALA A 1 181 ? -7.077 -20.054 -36.988 1.00 46.00 181 ALA A O 1
ATOM 1352 N N . ALA A 1 182 ? -5.543 -21.685 -36.826 1.00 55.12 182 ALA A N 1
ATOM 1353 C CA . ALA A 1 182 ? -4.846 -21.347 -38.048 1.00 55.12 182 ALA A CA 1
ATOM 1354 C C . ALA A 1 182 ? -5.810 -21.643 -39.200 1.00 55.12 182 ALA A C 1
ATOM 1356 O O . ALA A 1 182 ? -6.094 -22.808 -39.468 1.00 55.12 182 ALA A O 1
ATOM 1357 N N . GLY A 1 183 ? -6.357 -20.600 -39.822 1.00 53.25 183 GLY A N 1
ATOM 1358 C CA . GLY A 1 183 ? -7.276 -20.788 -40.937 1.00 53.25 183 GLY A CA 1
ATOM 1359 C C . GLY A 1 183 ? -8.247 -19.650 -41.203 1.00 53.25 183 GLY A C 1
ATOM 1360 O O . GLY A 1 183 ? -9.390 -19.938 -41.518 1.00 53.25 183 GLY A O 1
ATOM 1361 N N . GLU A 1 184 ? -7.826 -18.386 -41.136 1.00 47.06 184 GLU A N 1
ATOM 1362 C CA . GLU A 1 184 ? -8.509 -17.363 -41.934 1.00 47.06 184 GLU A CA 1
ATOM 1363 C C . GLU A 1 184 ? -7.458 -16.434 -42.563 1.00 47.06 184 GLU A C 1
ATOM 1365 O O . GLU A 1 184 ? -6.675 -15.816 -41.835 1.00 47.06 184 GLU A O 1
ATOM 1370 N N . PRO A 1 185 ? -7.332 -16.409 -43.904 1.00 47.06 185 PRO A N 1
ATOM 1371 C CA . PRO A 1 185 ? -6.387 -15.534 -44.580 1.00 47.06 185 PRO A CA 1
ATOM 1372 C C . PRO A 1 185 ? -6.771 -14.076 -44.327 1.00 47.06 185 PRO A C 1
ATOM 1374 O O . PRO A 1 185 ? -7.931 -13.690 -44.452 1.00 47.06 185 PRO A O 1
ATOM 1377 N N . ALA A 1 186 ? -5.772 -13.273 -43.965 1.00 45.41 186 ALA A N 1
ATOM 1378 C CA . ALA A 1 186 ? -5.927 -11.854 -43.688 1.00 45.41 186 ALA A CA 1
ATOM 1379 C C . ALA A 1 186 ? -6.648 -11.133 -44.848 1.00 45.41 186 ALA A C 1
ATOM 1381 O O . ALA A 1 186 ? -6.194 -11.240 -45.993 1.00 45.41 186 ALA A O 1
ATOM 1382 N N . PRO A 1 187 ? -7.721 -10.359 -44.593 1.00 49.25 187 PRO A N 1
ATOM 1383 C CA . PRO A 1 187 ? -8.194 -9.398 -45.574 1.00 49.25 187 PRO A CA 1
ATOM 1384 C C . PRO A 1 187 ? -7.095 -8.355 -45.814 1.00 49.25 187 PRO A C 1
ATOM 1386 O O . PRO A 1 187 ? -6.451 -7.870 -44.881 1.00 49.25 187 PRO A O 1
ATOM 1389 N N . ALA A 1 188 ? -6.859 -8.050 -47.090 1.00 54.03 188 ALA A N 1
ATOM 1390 C CA . ALA A 1 188 ? -5.853 -7.104 -47.554 1.00 54.03 188 ALA A CA 1
ATOM 1391 C C . ALA A 1 188 ? -5.950 -5.736 -46.836 1.00 54.03 188 ALA A C 1
ATOM 1393 O O . ALA A 1 188 ? -7.051 -5.306 -46.475 1.00 54.03 188 ALA A O 1
ATOM 1394 N N . PRO A 1 189 ? -4.822 -5.019 -46.656 1.00 46.34 189 PRO A N 1
ATOM 1395 C CA . PRO A 1 189 ? -4.807 -3.717 -46.001 1.00 46.34 189 PRO A CA 1
ATOM 1396 C C . PRO A 1 189 ? -5.681 -2.722 -46.771 1.00 46.34 189 PRO A C 1
ATOM 1398 O O . PRO A 1 189 ? -5.374 -2.333 -47.898 1.00 46.34 189 PRO A O 1
ATOM 1401 N N . SER A 1 190 ? -6.779 -2.298 -46.147 1.00 51.34 190 SER A N 1
ATOM 1402 C CA . SER A 1 190 ? -7.543 -1.146 -46.617 1.00 51.34 190 SER A CA 1
ATOM 1403 C C . SER A 1 190 ? -6.727 0.123 -46.369 1.00 51.34 190 SER A C 1
ATOM 1405 O O . SER A 1 190 ? -6.208 0.337 -45.273 1.00 51.34 190 SER A O 1
ATOM 1407 N N . ALA A 1 191 ? -6.595 0.935 -47.415 1.00 49.91 191 ALA A N 1
ATOM 1408 C CA . ALA A 1 191 ? -5.878 2.205 -47.437 1.00 49.91 191 ALA A CA 1
ATOM 1409 C C . ALA A 1 191 ? -6.303 3.168 -46.301 1.00 49.91 191 ALA A C 1
ATOM 1411 O O . ALA A 1 191 ? -7.435 3.088 -45.811 1.00 49.91 191 ALA A O 1
ATOM 1412 N N . PRO A 1 192 ? -5.432 4.114 -45.896 1.00 43.81 192 PRO A N 1
ATOM 1413 C CA . PRO A 1 192 ? -5.736 5.078 -44.843 1.00 43.81 192 PRO A CA 1
ATOM 1414 C C . PRO A 1 192 ? -6.938 5.955 -45.218 1.00 43.81 192 PRO A C 1
ATOM 1416 O O . PRO A 1 192 ? -6.925 6.683 -46.212 1.00 43.81 192 PRO A O 1
ATOM 1419 N N . ARG A 1 193 ? -7.988 5.894 -44.394 1.00 41.75 193 ARG A N 1
ATOM 1420 C CA . ARG A 1 193 ? -9.155 6.774 -44.488 1.00 41.75 193 ARG A CA 1
ATOM 1421 C C . ARG A 1 193 ? -8.781 8.149 -43.936 1.00 41.75 193 ARG A C 1
ATOM 1423 O O . ARG A 1 193 ? -8.364 8.264 -42.787 1.00 41.75 193 ARG A O 1
ATOM 1430 N N . ALA A 1 194 ? -8.934 9.174 -44.770 1.00 42.78 194 ALA A N 1
ATOM 1431 C CA . ALA A 1 194 ? -8.723 10.572 -44.417 1.00 42.78 194 ALA A CA 1
ATOM 1432 C C . ALA A 1 194 ? -9.548 10.987 -43.184 1.00 42.78 194 ALA A C 1
ATOM 1434 O O . ALA A 1 194 ? -10.705 10.587 -43.028 1.00 42.78 194 ALA A O 1
ATOM 1435 N N . ALA A 1 195 ? -8.929 11.803 -42.330 1.00 43.47 195 ALA A N 1
ATOM 1436 C CA . ALA A 1 195 ? -9.531 12.392 -41.145 1.00 43.47 195 ALA A CA 1
ATOM 1437 C C . ALA A 1 195 ? -10.781 13.211 -41.504 1.00 43.47 195 ALA A C 1
ATOM 1439 O O . ALA A 1 195 ? -10.726 14.108 -42.345 1.00 43.47 195 ALA A O 1
ATOM 1440 N N . GLN A 1 196 ? -11.899 12.920 -40.839 1.00 41.72 196 GLN A N 1
ATOM 1441 C CA . GLN A 1 196 ? -13.043 13.825 -40.799 1.00 41.72 196 GLN A CA 1
ATOM 1442 C C . GLN A 1 196 ? -12.884 14.773 -39.600 1.00 41.72 196 GLN A C 1
ATOM 1444 O O . GLN A 1 196 ? -12.641 14.291 -38.492 1.00 41.72 196 GLN A O 1
ATOM 1449 N N . PRO A 1 197 ? -13.025 16.097 -39.782 1.00 47.72 197 PRO A N 1
ATOM 1450 C CA . PRO A 1 197 ? -13.113 17.032 -38.669 1.00 47.72 197 PRO A CA 1
ATOM 1451 C C . PRO A 1 197 ? -14.493 16.915 -38.010 1.00 47.72 197 PRO A C 1
ATOM 1453 O O . PRO A 1 197 ? -15.517 17.037 -38.681 1.00 47.72 197 PRO A O 1
ATOM 1456 N N . THR A 1 198 ? -14.536 16.693 -36.697 1.00 46.47 198 THR A N 1
ATOM 1457 C CA . THR A 1 198 ? -15.772 16.857 -35.919 1.00 46.47 198 THR A CA 1
ATOM 1458 C C . THR A 1 198 ? -15.903 18.304 -35.438 1.00 46.47 198 THR A C 1
ATOM 1460 O O . THR A 1 198 ? -14.953 18.816 -34.841 1.00 46.47 198 THR A O 1
ATOM 1463 N N . PRO A 1 199 ? -17.058 18.952 -35.670 1.00 53.09 199 PRO A N 1
ATOM 1464 C CA . PRO A 1 199 ? -17.345 20.297 -35.200 1.00 53.09 199 PRO A CA 1
ATOM 1465 C C . PRO A 1 199 ? -17.800 20.307 -33.733 1.00 53.09 199 PRO A C 1
ATOM 1467 O O . PRO A 1 199 ? -18.476 19.394 -33.267 1.00 53.09 199 PRO A O 1
ATOM 1470 N N . ASP A 1 200 ? -17.396 21.379 -33.057 1.00 47.81 200 ASP A N 1
ATOM 1471 C CA . ASP A 1 200 ? -18.016 22.077 -31.929 1.00 47.81 200 ASP A CA 1
ATOM 1472 C C . ASP A 1 200 ? -18.951 21.348 -30.945 1.00 47.81 200 ASP A C 1
ATOM 1474 O O . ASP A 1 200 ? -20.062 20.928 -31.259 1.00 47.81 200 ASP A O 1
ATOM 1478 N N . GLY A 1 201 ? -18.583 21.498 -29.668 1.00 38.59 201 GLY A N 1
ATOM 1479 C CA . GLY A 1 201 ? -19.486 22.147 -28.717 1.00 38.59 201 GLY A CA 1
ATOM 1480 C C . GLY A 1 201 ? -20.323 21.235 -27.823 1.00 38.59 201 GLY A C 1
ATOM 1481 O O . GLY A 1 201 ? -21.423 20.832 -28.188 1.00 38.59 201 GLY A O 1
ATOM 1482 N N . ARG A 1 202 ? -19.858 21.053 -26.578 1.00 40.19 202 ARG A N 1
ATOM 1483 C CA . ARG A 1 202 ? -20.597 21.336 -25.322 1.00 40.19 202 ARG A CA 1
ATOM 1484 C C . ARG A 1 202 ? -19.851 20.730 -24.132 1.00 40.19 202 ARG A C 1
ATOM 1486 O O . ARG A 1 202 ? -20.066 19.585 -23.752 1.00 40.19 202 ARG A O 1
ATOM 1493 N N . ILE A 1 203 ? -18.995 21.539 -23.512 1.00 41.56 203 ILE A N 1
ATOM 1494 C CA . ILE A 1 203 ? -18.529 21.300 -22.144 1.00 41.56 203 ILE A CA 1
ATOM 1495 C C . ILE A 1 203 ? -19.685 21.721 -21.229 1.00 41.56 203 ILE A C 1
ATOM 1497 O O . ILE A 1 203 ? -19.997 22.907 -21.118 1.00 41.56 203 ILE A O 1
ATOM 1501 N N . ILE A 1 204 ? -20.359 20.750 -20.615 1.00 49.00 204 ILE A N 1
ATOM 1502 C CA . ILE A 1 204 ? -21.298 21.004 -19.520 1.00 49.00 204 ILE A CA 1
ATOM 1503 C C . ILE A 1 204 ? -20.465 21.317 -18.272 1.00 49.00 204 ILE A C 1
ATOM 1505 O O . ILE A 1 204 ? -19.731 20.470 -17.764 1.00 49.00 204 ILE A O 1
ATOM 1509 N N . LEU A 1 205 ? -20.586 22.562 -17.806 1.00 47.97 205 LEU A N 1
ATOM 1510 C CA . LEU A 1 205 ? -20.231 22.999 -16.460 1.00 47.97 205 LEU A CA 1
ATOM 1511 C C . LEU A 1 205 ? -20.883 22.088 -15.412 1.00 47.97 205 LEU A C 1
ATOM 1513 O O . LEU A 1 205 ? -22.084 21.834 -15.481 1.00 47.97 205 LEU A O 1
ATOM 1517 N N . GLY A 1 206 ? -20.140 21.748 -14.360 1.00 39.34 206 GLY A N 1
ATOM 1518 C CA . GLY A 1 206 ? -20.773 21.440 -13.080 1.00 39.34 206 GLY A CA 1
ATOM 1519 C C . GLY A 1 206 ? -19.994 20.497 -12.183 1.00 39.34 206 GLY A C 1
ATOM 1520 O O . GLY A 1 206 ? -20.319 19.317 -12.117 1.00 39.34 206 GLY A O 1
ATOM 1521 N N . ARG A 1 207 ? -19.034 21.073 -11.446 1.00 40.84 207 ARG A N 1
ATOM 1522 C CA . ARG A 1 207 ? -18.702 20.818 -10.026 1.00 40.84 207 ARG A CA 1
ATOM 1523 C C . ARG A 1 207 ? -17.188 20.840 -9.814 1.00 40.84 207 ARG A C 1
ATOM 1525 O O . ARG A 1 207 ? -16.546 19.818 -9.600 1.00 40.84 207 ARG A O 1
ATOM 1532 N N . GLN A 1 208 ? -16.634 22.053 -9.858 1.00 38.97 208 GLN A N 1
ATOM 1533 C CA . GLN A 1 208 ? -15.361 22.357 -9.211 1.00 38.97 208 GLN A CA 1
ATOM 1534 C C . GLN A 1 208 ? -15.531 22.093 -7.713 1.00 38.97 208 GLN A C 1
ATOM 1536 O O . GLN A 1 208 ? -16.267 22.798 -7.024 1.00 38.97 208 GLN A O 1
ATOM 1541 N N . VAL A 1 209 ? -14.880 21.048 -7.216 1.00 49.84 209 VAL A N 1
ATOM 1542 C CA . VAL A 1 209 ? -14.512 21.007 -5.803 1.00 49.84 209 VAL A CA 1
ATOM 1543 C C . VAL A 1 209 ? -13.440 22.079 -5.588 1.00 49.84 209 VAL A C 1
ATOM 1545 O O . VAL A 1 209 ? -12.553 22.206 -6.436 1.00 49.84 209 VAL A O 1
ATOM 1548 N N . PRO A 1 210 ? -13.524 22.891 -4.522 1.00 44.22 210 PRO A N 1
ATOM 1549 C CA . PRO A 1 210 ? -12.510 23.895 -4.250 1.00 44.22 210 PRO A CA 1
ATOM 1550 C C . PRO A 1 210 ? -11.181 23.179 -4.013 1.00 44.22 210 PRO A C 1
ATOM 1552 O O . PRO A 1 210 ? -11.012 22.450 -3.037 1.00 44.22 210 PRO A O 1
ATOM 1555 N N . PHE A 1 211 ? -10.254 23.361 -4.949 1.00 42.47 211 PHE A N 1
ATOM 1556 C CA . PHE A 1 211 ? -8.847 23.080 -4.733 1.00 42.47 211 PHE A CA 1
ATOM 1557 C C . PHE A 1 211 ? -8.420 23.945 -3.546 1.00 42.47 211 PHE A C 1
ATOM 1559 O O . PHE A 1 211 ? -8.563 25.168 -3.588 1.00 42.47 211 PHE A O 1
ATOM 1566 N N . LEU A 1 212 ? -8.002 23.301 -2.458 1.00 49.69 212 LEU A N 1
ATOM 1567 C CA . LEU A 1 212 ? -7.407 23.982 -1.318 1.00 49.69 212 LEU A CA 1
ATOM 1568 C C . LEU A 1 212 ? -6.246 24.830 -1.844 1.00 49.69 212 LEU A C 1
ATOM 1570 O O . LEU A 1 212 ? -5.282 24.306 -2.398 1.00 49.69 212 LEU A O 1
ATOM 1574 N N . ASP A 1 213 ? -6.379 26.145 -1.706 1.00 50.53 213 ASP A N 1
ATOM 1575 C CA . ASP A 1 213 ? -5.334 27.113 -2.006 1.00 50.53 213 ASP A CA 1
ATOM 1576 C C . ASP A 1 213 ? -4.187 26.925 -1.002 1.00 50.53 213 ASP A C 1
ATOM 1578 O O . ASP A 1 213 ? -4.147 27.541 0.065 1.00 50.53 213 ASP A O 1
ATOM 1582 N N . LEU A 1 214 ? -3.257 26.030 -1.340 1.00 54.03 214 LEU A N 1
ATOM 1583 C CA . LEU A 1 214 ? -2.011 25.796 -0.605 1.00 54.03 214 LEU A CA 1
ATOM 1584 C C . LEU A 1 214 ? -1.022 26.976 -0.734 1.00 54.03 214 LEU A C 1
ATOM 1586 O O . LEU A 1 214 ? 0.087 26.901 -0.210 1.00 54.03 214 LEU A O 1
ATOM 1590 N N . SER A 1 215 ? -1.410 28.084 -1.381 1.00 50.31 215 SER A N 1
ATOM 1591 C CA . SER A 1 215 ? -0.580 29.291 -1.505 1.00 50.31 215 SER A CA 1
ATOM 1592 C C . SER A 1 215 ? -0.662 30.210 -0.282 1.00 50.31 215 SER A C 1
ATOM 1594 O O . SER A 1 215 ? 0.131 31.143 -0.168 1.00 50.31 215 SER A O 1
ATOM 1596 N N . ARG A 1 216 ? -1.562 29.957 0.682 1.00 51.22 216 ARG A N 1
ATOM 1597 C CA . ARG A 1 216 ? -1.554 30.660 1.979 1.00 51.22 216 ARG A CA 1
ATOM 1598 C C . ARG A 1 216 ? -0.577 30.005 2.948 1.00 51.22 216 ARG A C 1
ATOM 1600 O O . ARG A 1 216 ? -0.962 29.415 3.954 1.00 51.22 216 ARG A O 1
ATOM 1607 N N . ARG A 1 217 ? 0.711 30.153 2.651 1.00 54.94 217 ARG A N 1
ATOM 1608 C CA . ARG A 1 217 ? 1.765 29.997 3.654 1.00 54.94 217 ARG A CA 1
ATOM 1609 C C . ARG A 1 217 ? 1.585 31.146 4.662 1.00 54.94 217 ARG A C 1
ATOM 1611 O O . ARG A 1 217 ? 1.622 32.299 4.229 1.00 54.94 217 ARG A O 1
ATOM 1618 N N . PRO A 1 218 ? 1.335 30.895 5.959 1.00 59.44 218 PRO A N 1
ATOM 1619 C CA . PRO A 1 218 ? 1.389 31.964 6.947 1.00 59.44 218 PRO A CA 1
ATOM 1620 C C . PRO A 1 218 ? 2.780 32.599 6.874 1.00 59.44 218 PRO A C 1
ATOM 1622 O O . PRO A 1 218 ? 3.786 31.888 6.803 1.00 59.44 218 PRO A O 1
ATOM 1625 N N . ALA A 1 219 ? 2.822 33.931 6.811 1.00 64.62 219 ALA A N 1
ATOM 1626 C CA . ALA A 1 219 ? 4.072 34.669 6.894 1.00 64.62 219 ALA A CA 1
ATOM 1627 C C . ALA A 1 219 ? 4.823 34.223 8.162 1.00 64.62 219 ALA A C 1
ATOM 1629 O O . ALA A 1 219 ? 4.176 34.011 9.196 1.00 64.62 219 ALA A O 1
ATOM 1630 N N . PRO A 1 220 ? 6.153 34.034 8.100 1.00 68.06 220 PRO A N 1
ATOM 1631 C CA . PRO A 1 220 ? 6.927 33.799 9.307 1.00 68.06 220 PRO A CA 1
ATOM 1632 C C . PRO A 1 220 ? 6.682 34.959 10.286 1.00 68.06 220 PRO A C 1
ATOM 1634 O O . PRO A 1 220 ? 6.514 36.097 9.837 1.00 68.06 220 PRO A O 1
ATOM 1637 N N . PRO A 1 221 ? 6.614 34.692 11.600 1.00 69.75 221 PRO A N 1
ATOM 1638 C CA . PRO A 1 221 ? 6.543 35.757 12.586 1.00 69.75 221 PRO A CA 1
ATOM 1639 C C . PRO A 1 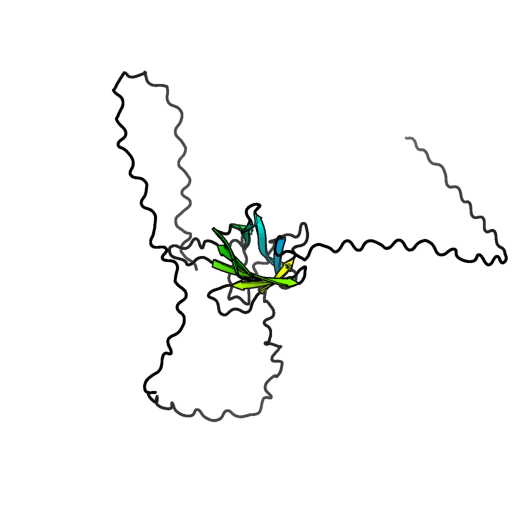221 ? 7.738 36.691 12.385 1.00 69.75 221 PRO A C 1
ATOM 1641 O O . PRO A 1 221 ? 8.875 36.243 12.261 1.00 69.75 221 PRO A O 1
ATOM 1644 N N . GLU A 1 222 ? 7.443 37.983 12.299 1.00 67.94 222 GLU A N 1
ATOM 1645 C CA . GLU A 1 222 ? 8.415 39.065 12.218 1.00 67.94 222 GLU A CA 1
ATOM 1646 C C . GLU A 1 222 ? 9.336 38.969 13.445 1.00 67.94 222 GLU A C 1
ATOM 1648 O O . GLU A 1 222 ? 8.901 39.162 14.582 1.00 67.94 222 GLU A O 1
ATOM 1653 N N . GLU A 1 223 ? 10.588 38.559 13.228 1.00 60.47 223 GLU A N 1
ATOM 1654 C CA . GLU A 1 223 ? 11.602 38.486 14.275 1.00 60.47 223 GLU A CA 1
ATOM 1655 C C . GLU A 1 223 ? 11.832 39.895 14.826 1.00 60.47 223 GLU A C 1
ATOM 1657 O O . GLU A 1 223 ? 12.324 40.789 14.135 1.00 60.47 223 GL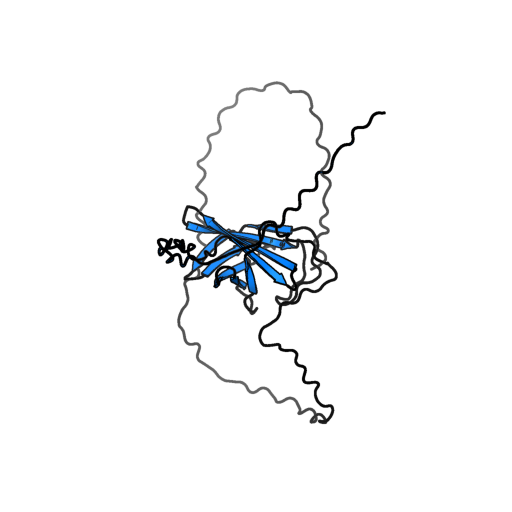U A O 1
ATOM 1662 N N . ALA A 1 224 ? 11.448 40.100 16.085 1.00 64.00 224 ALA A N 1
ATOM 1663 C CA . ALA A 1 224 ? 11.769 41.315 16.810 1.00 64.00 224 ALA A CA 1
ATOM 1664 C C . ALA A 1 224 ? 13.300 41.512 16.832 1.00 64.00 224 ALA A C 1
ATOM 1666 O O . ALA A 1 224 ? 14.037 40.546 17.056 1.00 64.00 224 ALA A O 1
ATOM 1667 N N . PRO A 1 225 ? 13.801 42.744 16.634 1.00 62.78 225 PRO A N 1
ATOM 1668 C CA . PRO A 1 225 ? 15.230 43.016 16.652 1.00 62.78 225 PRO A CA 1
ATOM 1669 C C . PRO A 1 225 ? 15.816 42.644 18.018 1.00 62.78 225 PRO A C 1
ATOM 1671 O O . PRO A 1 225 ? 15.484 43.233 19.047 1.00 62.78 225 PRO A O 1
ATOM 1674 N N . THR A 1 226 ? 16.703 41.650 18.011 1.00 62.25 226 THR A N 1
ATOM 1675 C CA . THR A 1 226 ? 17.522 41.284 19.166 1.00 62.25 226 THR A CA 1
ATOM 1676 C C . THR A 1 226 ? 18.503 42.424 19.424 1.00 62.25 226 THR A C 1
ATOM 1678 O O . THR A 1 226 ? 19.422 42.656 18.640 1.00 62.25 226 THR A O 1
ATOM 1681 N N . GLN A 1 227 ? 18.281 43.169 20.509 1.00 58.72 227 GLN A N 1
ATOM 1682 C CA . GLN A 1 227 ? 19.272 44.091 21.056 1.00 58.72 227 GLN A CA 1
ATOM 1683 C C . GLN A 1 227 ? 20.515 43.294 21.460 1.00 58.72 227 GLN A C 1
ATOM 1685 O O . GLN A 1 227 ? 20.431 42.366 22.263 1.00 58.72 227 GLN A O 1
ATOM 1690 N N . ALA A 1 228 ? 21.658 43.661 20.885 1.00 59.59 228 ALA A N 1
ATOM 1691 C CA . ALA A 1 228 ? 22.961 43.148 21.275 1.00 59.59 228 ALA A CA 1
ATOM 1692 C C . ALA A 1 228 ? 23.275 43.563 22.724 1.00 59.59 228 ALA A C 1
ATOM 1694 O O . ALA A 1 228 ? 23.206 44.758 23.026 1.00 59.59 228 ALA A O 1
ATOM 1695 N N . PRO A 1 229 ? 23.625 42.627 23.622 1.00 66.00 229 PRO A N 1
ATOM 1696 C CA . PRO A 1 229 ? 24.280 42.983 24.860 1.00 66.00 229 PRO A CA 1
ATOM 1697 C C . PRO A 1 229 ? 25.770 43.248 24.625 1.00 66.00 229 PRO A C 1
ATOM 1699 O O . PRO A 1 229 ? 26.463 42.546 23.890 1.00 66.00 229 PRO A O 1
ATOM 1702 N N . ASP A 1 230 ? 26.161 44.316 25.297 1.00 60.62 230 ASP A N 1
ATOM 1703 C CA . ASP A 1 230 ? 27.448 44.961 25.478 1.00 60.62 230 ASP A CA 1
ATOM 1704 C C . ASP A 1 230 ? 28.626 44.016 25.781 1.00 60.62 230 ASP A C 1
ATOM 1706 O O . ASP A 1 230 ? 28.490 42.931 26.350 1.00 60.62 230 ASP A O 1
ATOM 1710 N N . GLU A 1 231 ? 29.797 44.486 25.378 1.00 61.47 231 GLU A N 1
ATOM 1711 C CA . GLU A 1 231 ? 31.087 43.814 25.286 1.00 61.47 231 GLU A CA 1
ATOM 1712 C C . GLU A 1 231 ? 31.814 43.806 26.648 1.00 61.47 231 GLU A C 1
ATOM 1714 O O . GLU A 1 231 ? 31.990 44.850 27.272 1.00 61.47 231 GLU A O 1
ATOM 1719 N N . ALA A 1 232 ? 32.283 42.640 27.119 1.00 58.69 232 ALA A N 1
ATOM 1720 C CA . ALA A 1 232 ? 33.226 42.525 28.245 1.00 58.69 232 ALA A CA 1
ATOM 1721 C C . ALA A 1 232 ? 34.014 41.187 28.195 1.00 58.69 232 ALA A C 1
ATOM 1723 O O . ALA A 1 232 ? 33.555 40.229 27.576 1.00 58.69 232 ALA A O 1
ATOM 1724 N N . PRO A 1 233 ? 35.219 41.105 28.800 1.00 60.16 233 PRO A N 1
ATOM 1725 C CA . PRO A 1 233 ? 36.447 40.783 28.068 1.00 60.16 233 PRO A CA 1
ATOM 1726 C C . PRO A 1 233 ? 36.882 39.308 28.019 1.00 60.16 233 PRO A C 1
ATOM 1728 O O . PRO A 1 233 ? 36.476 38.448 28.798 1.00 60.16 233 PRO A O 1
ATOM 1731 N N . ALA A 1 234 ? 37.806 39.096 27.078 1.00 57.31 234 ALA A N 1
ATOM 1732 C CA . ALA A 1 234 ? 38.508 37.880 26.694 1.00 57.31 234 ALA A CA 1
ATOM 1733 C C . ALA A 1 234 ? 39.000 36.983 27.846 1.00 57.31 234 ALA A C 1
ATOM 1735 O O . ALA A 1 234 ? 39.749 37.409 28.726 1.00 57.31 234 ALA A O 1
ATOM 1736 N N . SER A 1 235 ? 38.669 35.694 27.737 1.00 69.56 235 SER A N 1
ATOM 1737 C CA . SER A 1 235 ? 39.353 34.597 28.427 1.00 69.56 235 SER A CA 1
ATOM 1738 C C . SER A 1 235 ? 40.413 33.955 27.512 1.00 69.56 235 SER A C 1
ATOM 1740 O O . SER A 1 235 ? 40.217 33.908 26.296 1.00 69.56 235 SER A O 1
ATOM 1742 N N . PRO A 1 236 ? 41.544 33.484 28.071 1.00 71.19 236 PRO A N 1
ATOM 1743 C CA . PRO A 1 236 ? 42.694 32.976 27.319 1.00 71.19 236 PRO A CA 1
ATOM 1744 C C . PRO A 1 236 ? 42.428 31.638 26.595 1.00 71.19 236 PRO A C 1
ATOM 1746 O O . PRO A 1 236 ? 41.509 30.905 26.966 1.00 71.19 236 PRO A O 1
ATOM 1749 N N . PRO A 1 237 ? 43.241 31.300 25.572 1.00 64.44 237 PRO A N 1
ATOM 1750 C CA . PRO A 1 237 ? 43.023 30.143 24.704 1.00 64.44 237 PRO A CA 1
ATOM 1751 C C . PRO A 1 237 ? 43.249 28.805 25.423 1.00 64.44 237 PRO A C 1
ATOM 1753 O O . PRO A 1 237 ? 44.286 28.584 26.049 1.00 64.44 237 PRO A O 1
ATOM 1756 N N . ALA A 1 238 ? 42.287 27.892 25.277 1.00 64.12 238 ALA A N 1
ATOM 1757 C CA . ALA A 1 238 ? 42.428 26.482 25.631 1.00 64.12 238 ALA A CA 1
ATOM 1758 C C . ALA A 1 238 ? 43.261 25.724 24.569 1.00 64.12 238 ALA A C 1
ATOM 1760 O O . ALA A 1 238 ? 43.232 26.096 23.391 1.00 64.12 238 ALA A O 1
ATOM 1761 N N . PRO A 1 239 ? 44.010 24.673 24.957 1.00 61.25 239 PRO A N 1
ATOM 1762 C CA . PRO A 1 239 ? 44.885 23.931 24.055 1.00 61.25 239 PRO A CA 1
ATOM 1763 C C . PRO A 1 239 ? 44.117 23.096 23.021 1.00 61.25 239 PRO A C 1
ATOM 1765 O O . PRO A 1 239 ? 43.045 22.551 23.285 1.00 61.25 239 PRO A O 1
ATOM 1768 N N . ALA A 1 240 ? 44.731 23.007 21.841 1.00 57.47 240 ALA A N 1
ATOM 1769 C CA . ALA A 1 240 ? 44.281 22.305 20.650 1.00 57.47 240 ALA A CA 1
ATOM 1770 C C . ALA A 1 240 ? 43.783 20.879 20.938 1.00 57.47 240 ALA A C 1
ATOM 1772 O O . ALA A 1 240 ? 44.548 20.019 21.371 1.00 57.47 240 ALA A O 1
ATOM 1773 N N . THR A 1 241 ? 42.509 20.636 20.632 1.00 58.38 241 THR A N 1
ATOM 1774 C CA . THR A 1 241 ? 41.963 19.289 20.454 1.00 58.38 241 THR A CA 1
ATOM 1775 C C . THR A 1 241 ? 41.855 19.026 18.956 1.00 58.38 241 THR A C 1
ATOM 1777 O O . THR A 1 241 ? 41.164 19.749 18.243 1.00 58.38 241 THR A O 1
ATOM 1780 N N . GLU A 1 242 ? 42.649 18.049 18.528 1.00 55.00 242 GLU A N 1
ATOM 1781 C CA . GLU A 1 242 ? 42.537 17.165 17.366 1.00 55.00 242 GLU A CA 1
ATOM 1782 C C . GLU A 1 242 ? 41.522 17.501 16.260 1.00 55.00 242 GLU A C 1
ATOM 1784 O O . GLU A 1 242 ? 40.313 17.595 16.462 1.00 55.00 242 GLU A O 1
ATOM 1789 N N . ALA A 1 243 ? 42.064 17.594 15.044 1.00 59.00 243 ALA A N 1
ATOM 1790 C CA . ALA A 1 243 ? 41.338 17.753 13.797 1.00 59.00 243 ALA A CA 1
ATOM 1791 C C . ALA A 1 243 ? 40.361 16.585 13.543 1.00 59.00 243 ALA A C 1
ATOM 1793 O O . ALA A 1 243 ? 40.763 15.427 13.668 1.00 59.00 243 ALA A O 1
ATOM 1794 N N . PRO A 1 244 ? 39.116 16.852 13.112 1.00 61.94 244 PRO A N 1
ATOM 1795 C CA . PRO A 1 244 ? 38.250 15.809 12.585 1.00 61.94 244 PRO A CA 1
ATOM 1796 C C . PRO A 1 244 ? 38.770 15.336 11.221 1.00 61.94 244 PRO A C 1
ATOM 1798 O O . PRO A 1 244 ? 39.036 16.139 10.322 1.00 61.94 244 PRO A O 1
ATOM 1801 N N . GLU A 1 245 ? 38.912 14.019 11.081 1.00 60.38 245 GLU A N 1
ATOM 1802 C CA . GLU A 1 245 ? 39.215 13.345 9.820 1.00 60.38 245 GLU A CA 1
ATOM 1803 C C . GLU A 1 245 ? 38.230 13.761 8.709 1.00 60.38 245 GLU A C 1
ATOM 1805 O O . GLU A 1 245 ? 37.032 13.931 8.967 1.00 60.38 245 GLU A O 1
ATOM 1810 N N . PRO A 1 246 ? 38.691 13.925 7.454 1.00 61.28 246 PRO A N 1
ATOM 1811 C CA . PRO A 1 246 ? 37.812 14.289 6.357 1.00 61.28 246 PRO A CA 1
ATOM 1812 C C . PRO A 1 246 ? 36.808 13.169 6.076 1.00 61.28 246 PRO A C 1
ATOM 1814 O O . PRO A 1 246 ? 37.169 12.028 5.783 1.00 61.28 246 PRO A O 1
ATOM 1817 N N . ALA A 1 247 ? 35.530 13.547 6.120 1.00 44.81 247 ALA A N 1
ATOM 1818 C CA . ALA A 1 247 ? 34.410 12.747 5.665 1.00 44.81 247 ALA A CA 1
ATOM 1819 C C . ALA A 1 247 ? 34.714 12.132 4.292 1.00 44.81 247 ALA A C 1
ATOM 1821 O O . ALA A 1 247 ? 35.003 12.836 3.319 1.00 44.81 247 ALA A O 1
ATOM 1822 N N . SER A 1 248 ? 34.615 10.805 4.222 1.00 47.69 248 SER A N 1
ATOM 1823 C CA . SER A 1 248 ? 34.547 10.089 2.955 1.00 47.69 248 SER A CA 1
ATOM 1824 C C . SER A 1 248 ? 33.383 10.656 2.147 1.00 47.69 248 SER A C 1
ATOM 1826 O O . SER A 1 248 ? 32.218 10.498 2.512 1.00 47.69 248 SER A O 1
ATOM 1828 N N . ARG A 1 249 ? 33.725 11.353 1.061 1.00 47.06 249 ARG A N 1
ATOM 1829 C CA . ARG A 1 249 ? 32.812 11.755 -0.006 1.00 47.06 249 ARG A CA 1
ATOM 1830 C C . ARG A 1 249 ? 32.133 10.495 -0.541 1.00 47.06 249 ARG A C 1
ATOM 1832 O O . ARG A 1 249 ? 32.750 9.727 -1.274 1.00 47.06 249 ARG A O 1
ATOM 1839 N N . ILE A 1 250 ? 30.878 10.277 -0.159 1.00 43.56 250 ILE A N 1
ATOM 1840 C CA . ILE A 1 250 ? 29.980 9.399 -0.908 1.00 43.56 250 ILE A CA 1
ATOM 1841 C C . ILE A 1 250 ? 29.640 10.169 -2.179 1.00 43.56 250 ILE A C 1
ATOM 1843 O O . ILE A 1 250 ? 29.048 11.246 -2.122 1.00 43.56 250 ILE A O 1
ATOM 1847 N N . GLY A 1 251 ? 30.163 9.648 -3.286 1.00 39.31 251 GLY A N 1
ATOM 1848 C CA . GLY A 1 251 ? 30.154 10.276 -4.594 1.00 39.31 251 GLY A CA 1
ATOM 1849 C C . GLY A 1 251 ? 28.756 10.545 -5.133 1.00 39.31 251 GLY A C 1
ATOM 1850 O O . GLY A 1 251 ? 27.796 9.822 -4.871 1.00 39.31 251 GLY A O 1
ATOM 1851 N N . GLU A 1 252 ? 28.711 11.587 -5.951 1.00 42.88 252 GLU A N 1
ATOM 1852 C CA . GLU A 1 252 ? 27.606 12.073 -6.776 1.00 42.88 252 GLU A CA 1
ATOM 1853 C C . GLU A 1 252 ? 27.236 11.107 -7.935 1.00 42.88 252 GLU A C 1
ATOM 1855 O O . GLU A 1 252 ? 26.634 11.521 -8.917 1.00 42.88 252 GLU A O 1
ATOM 1860 N N . ASP A 1 253 ? 27.534 9.807 -7.815 1.00 48.34 253 ASP A N 1
ATOM 1861 C CA . ASP A 1 253 ? 27.382 8.787 -8.872 1.00 48.34 253 ASP A CA 1
ATOM 1862 C C . ASP A 1 253 ? 26.049 8.004 -8.824 1.00 48.34 253 ASP A C 1
ATOM 1864 O O . ASP A 1 253 ? 25.906 6.953 -9.446 1.00 48.34 253 ASP A O 1
ATOM 1868 N N . PHE A 1 254 ? 25.031 8.479 -8.097 1.00 48.66 254 PHE A N 1
ATOM 1869 C CA . PHE A 1 254 ? 23.734 7.779 -8.004 1.00 48.66 254 PHE A CA 1
ATOM 1870 C C . PHE A 1 254 ? 22.657 8.307 -8.978 1.00 48.66 254 PHE A C 1
ATOM 1872 O O . PHE A 1 254 ? 21.475 8.009 -8.819 1.00 48.66 254 PHE A O 1
ATOM 1879 N N . LEU A 1 255 ? 23.043 9.094 -9.992 1.00 47.34 255 LEU A N 1
ATOM 1880 C CA . LEU A 1 255 ? 22.131 9.732 -10.958 1.00 47.34 255 LEU A CA 1
ATOM 1881 C C . LEU A 1 255 ? 22.280 9.248 -12.418 1.00 47.34 255 LEU A C 1
ATOM 1883 O O . LEU A 1 255 ? 21.870 9.956 -13.331 1.00 47.34 255 LEU A O 1
ATOM 1887 N N . GLU A 1 256 ? 22.787 8.035 -12.669 1.00 42.62 256 GLU A N 1
ATOM 1888 C CA . GLU A 1 256 ? 22.887 7.474 -14.036 1.00 42.62 256 GLU A CA 1
ATOM 1889 C C . GLU A 1 256 ? 22.159 6.138 -14.243 1.00 42.62 256 GLU A C 1
ATOM 1891 O O . GLU A 1 256 ? 22.650 5.212 -14.890 1.00 42.62 256 GLU A O 1
ATOM 1896 N N . GLY A 1 257 ? 20.925 6.025 -13.764 1.00 45.72 257 GLY A N 1
ATOM 1897 C CA . GLY A 1 257 ? 20.082 4.958 -14.290 1.00 45.72 257 GLY A CA 1
ATOM 1898 C C . GLY A 1 257 ? 18.765 4.805 -13.581 1.00 45.72 257 GLY A C 1
ATOM 1899 O O . GLY A 1 257 ? 18.678 3.957 -12.700 1.00 45.72 257 GLY A O 1
ATOM 1900 N N . LEU A 1 258 ? 17.771 5.593 -14.000 1.00 34.72 258 LEU A N 1
ATOM 1901 C CA . LEU A 1 258 ? 16.354 5.223 -14.113 1.00 34.72 258 LEU A CA 1
ATOM 1902 C C . LEU A 1 258 ? 15.572 6.336 -14.823 1.00 34.72 258 LEU A C 1
ATOM 1904 O O . LEU A 1 258 ? 15.679 7.502 -14.387 1.00 34.72 258 LEU A O 1
#

Organism: NCBI:txid1503981

Radius of gyration: 34.41 Å; chains: 1; bounding box: 77×102×86 Å

pLDDT: mean 74.39, std 22.07, range [34.72, 98.56]